Protein AF-A0A926TSM0-F1 (afdb_monomer_lite)

Structure (mmCIF, N/CA/C/O backbone):
data_AF-A0A926TSM0-F1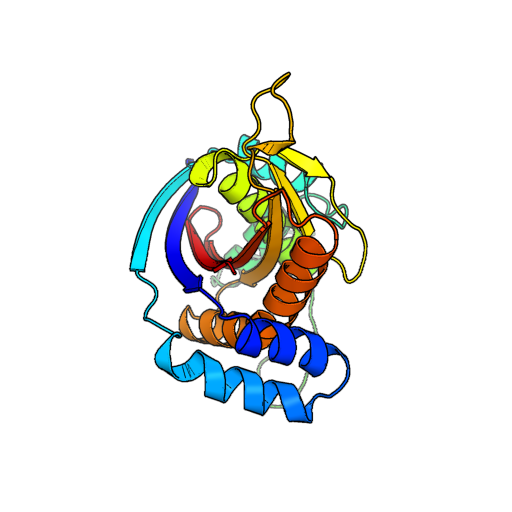
#
_entry.id   AF-A0A926TSM0-F1
#
loop_
_atom_site.group_PDB
_atom_site.id
_atom_site.type_symbol
_atom_site.label_atom_id
_atom_site.label_alt_id
_atom_site.label_comp_id
_atom_site.label_asym_id
_atom_site.label_entity_id
_atom_site.label_seq_id
_atom_site.pdbx_PDB_ins_code
_atom_site.Cartn_x
_atom_site.Cartn_y
_atom_site.Cartn_z
_atom_site.occupancy
_atom_site.B_iso_or_equiv
_atom_site.auth_seq_id
_atom_site.auth_comp_id
_atom_site.auth_asym_id
_atom_site.auth_atom_id
_atom_site.pdbx_PDB_model_num
ATOM 1 N N . MET A 1 1 ? 1.793 3.281 -24.190 1.00 70.19 1 MET A N 1
ATOM 2 C CA . MET A 1 1 ? 0.882 2.127 -23.996 1.00 70.19 1 MET A CA 1
ATOM 3 C C . MET A 1 1 ? 0.257 2.260 -22.616 1.00 70.19 1 MET A C 1
ATOM 5 O O . MET A 1 1 ? 0.918 2.846 -21.761 1.00 70.19 1 MET A O 1
ATOM 9 N N . PRO A 1 2 ? -0.997 1.828 -22.402 1.00 89.44 2 PRO A N 1
ATOM 10 C CA . PRO A 1 2 ? -1.592 1.857 -21.074 1.00 89.44 2 PRO A CA 1
ATOM 11 C C . PRO A 1 2 ? -0.897 0.838 -20.164 1.00 89.44 2 PRO A C 1
ATOM 13 O O . PRO A 1 2 ? -0.488 -0.230 -20.611 1.00 89.44 2 PRO A O 1
ATOM 16 N N . ILE A 1 3 ? -0.743 1.216 -18.905 1.00 94.81 3 ILE A N 1
ATOM 17 C CA . ILE A 1 3 ? -0.219 0.406 -17.819 1.00 94.81 3 ILE A CA 1
ATOM 18 C C . ILE A 1 3 ? -1.407 -0.206 -17.077 1.00 94.81 3 ILE A C 1
ATOM 20 O O . ILE A 1 3 ? -2.276 0.517 -16.580 1.00 94.81 3 ILE A O 1
ATOM 24 N N . GLU A 1 4 ? -1.406 -1.529 -16.967 1.00 97.38 4 GLU A N 1
ATOM 25 C CA . GLU A 1 4 ? -2.400 -2.311 -16.243 1.00 97.38 4 GLU A CA 1
ATOM 26 C C . GLU A 1 4 ? -1.950 -2.547 -14.795 1.00 97.38 4 GLU A C 1
ATOM 28 O O . GLU A 1 4 ? -0.865 -3.073 -14.543 1.00 97.38 4 GLU A O 1
ATOM 33 N N . ILE A 1 5 ? -2.809 -2.206 -13.834 1.00 97.56 5 ILE A N 1
ATOM 34 C CA . ILE A 1 5 ? -2.619 -2.496 -12.410 1.00 97.56 5 ILE A CA 1
ATOM 35 C C . ILE A 1 5 ? -3.760 -3.410 -11.970 1.00 97.56 5 ILE A C 1
ATOM 37 O O . ILE A 1 5 ? -4.891 -2.955 -11.804 1.00 97.56 5 ILE A O 1
ATOM 41 N N . THR A 1 6 ? -3.478 -4.696 -11.782 1.00 97.81 6 THR A N 1
ATOM 42 C CA . THR A 1 6 ? -4.455 -5.662 -11.254 1.00 97.81 6 THR A CA 1
ATOM 43 C C . THR A 1 6 ? -4.521 -5.546 -9.738 1.00 97.81 6 THR A C 1
ATOM 45 O O . THR A 1 6 ? -3.478 -5.505 -9.088 1.00 97.81 6 THR A O 1
ATOM 48 N N . LEU A 1 7 ? -5.724 -5.496 -9.174 1.00 97.69 7 LEU A N 1
ATOM 49 C CA . LEU A 1 7 ? -5.943 -5.272 -7.751 1.00 97.69 7 LEU A CA 1
ATOM 50 C C . LEU A 1 7 ? -6.506 -6.525 -7.083 1.00 97.69 7 LEU A C 1
ATOM 52 O O . LEU A 1 7 ? -7.508 -7.081 -7.535 1.00 97.69 7 LEU A O 1
ATOM 56 N N . GLU A 1 8 ? -5.927 -6.903 -5.951 1.00 97.19 8 GLU A N 1
ATOM 57 C CA . GLU A 1 8 ? -6.556 -7.817 -5.000 1.00 97.19 8 GLU A CA 1
ATOM 58 C C . GLU A 1 8 ? -6.622 -7.154 -3.630 1.00 97.19 8 GLU A C 1
ATOM 60 O O . GLU A 1 8 ? -5.681 -6.484 -3.213 1.00 97.19 8 GLU A O 1
ATOM 65 N N . ARG A 1 9 ? -7.716 -7.347 -2.905 1.00 95.00 9 ARG A N 1
ATOM 66 C CA . ARG A 1 9 ? -7.993 -6.651 -1.653 1.00 95.00 9 ARG A CA 1
ATOM 67 C C . ARG A 1 9 ? -8.357 -7.632 -0.555 1.00 95.00 9 ARG A C 1
ATOM 69 O O . ARG A 1 9 ? -9.000 -8.648 -0.788 1.00 95.00 9 ARG A O 1
ATOM 76 N N . ARG A 1 10 ? -7.985 -7.270 0.666 1.00 93.19 10 ARG A N 1
ATOM 77 C CA . ARG A 1 10 ? -8.427 -7.899 1.902 1.00 93.19 10 ARG A CA 1
ATOM 78 C C . ARG A 1 10 ? -8.777 -6.828 2.925 1.00 93.19 10 ARG A C 1
ATOM 80 O O . ARG A 1 10 ? -8.048 -5.851 3.069 1.00 93.19 10 ARG A O 1
ATOM 87 N N . GLN A 1 11 ? -9.857 -7.038 3.665 1.00 93.50 11 GLN A N 1
ATOM 88 C CA . GLN A 1 11 ? -10.222 -6.203 4.806 1.00 93.50 11 GLN A CA 1
ATOM 89 C C . GLN A 1 11 ? -9.902 -6.926 6.115 1.00 93.50 11 GLN A C 1
ATOM 91 O O . GLN A 1 11 ? -10.138 -8.125 6.249 1.00 93.50 11 GLN A O 1
ATOM 96 N N . LEU A 1 12 ? -9.361 -6.187 7.076 1.00 94.38 12 LEU A N 1
ATOM 97 C CA . LEU A 1 12 ? -9.005 -6.645 8.408 1.00 94.38 12 LEU A CA 1
ATOM 98 C C . LEU A 1 12 ? -9.621 -5.691 9.434 1.00 94.38 12 LEU A C 1
ATOM 100 O O . LEU A 1 12 ? -9.044 -4.660 9.776 1.00 94.38 12 LEU A O 1
ATOM 104 N N . GLN A 1 13 ? -10.798 -6.055 9.938 1.00 94.56 13 GLN A N 1
ATOM 105 C CA . GLN A 1 13 ? -11.446 -5.320 11.018 1.00 94.56 13 GLN A CA 1
ATOM 106 C C . GLN A 1 13 ? -10.947 -5.824 12.375 1.00 94.56 13 GLN A C 1
ATOM 108 O O . GLN A 1 13 ? -11.169 -6.981 12.759 1.00 94.56 13 GLN A O 1
ATOM 113 N N . LEU A 1 14 ? -10.271 -4.951 13.108 1.00 94.44 14 LEU A N 1
ATOM 114 C CA . LEU A 1 14 ? -9.742 -5.232 14.432 1.00 94.44 14 LEU A CA 1
ATOM 115 C C . LEU A 1 14 ? -10.755 -4.849 15.506 1.00 94.44 14 LEU A C 1
ATOM 117 O O . LEU A 1 14 ? -11.449 -3.850 15.425 1.00 94.44 14 LEU A O 1
ATOM 121 N N . THR A 1 15 ? -10.803 -5.652 16.554 1.00 95.06 15 THR A N 1
ATOM 122 C CA . THR A 1 15 ? -11.441 -5.319 17.822 1.00 95.06 15 THR A CA 1
ATOM 123 C C . THR A 1 15 ? -10.523 -4.418 18.643 1.00 95.06 15 THR A C 1
ATOM 125 O O . THR A 1 15 ? -9.310 -4.369 18.428 1.00 95.06 15 THR A O 1
ATOM 128 N N . ARG A 1 16 ? -11.073 -3.784 19.685 1.00 91.38 16 ARG A N 1
ATOM 129 C CA . ARG A 1 16 ? -10.281 -3.004 20.654 1.00 91.38 16 ARG A CA 1
ATOM 130 C C . ARG A 1 16 ? -9.116 -3.802 21.249 1.00 91.38 16 ARG A C 1
ATOM 132 O O . ARG A 1 16 ? -8.029 -3.257 21.416 1.00 91.38 16 ARG A O 1
ATOM 139 N N . THR A 1 17 ? -9.326 -5.085 21.542 1.00 93.31 17 THR A N 1
ATOM 140 C CA . THR A 1 17 ? -8.285 -5.961 22.098 1.00 93.31 17 THR A CA 1
ATOM 141 C C . THR A 1 17 ? -7.169 -6.219 21.089 1.00 93.31 17 THR A C 1
ATOM 143 O O . THR A 1 17 ? -5.996 -6.099 21.434 1.00 93.31 17 THR A O 1
ATOM 146 N N . GLU A 1 18 ? -7.503 -6.523 19.833 1.00 94.50 18 GLU A N 1
ATOM 147 C CA . GLU A 1 18 ? -6.500 -6.736 18.780 1.00 94.50 18 GLU A CA 1
ATOM 148 C C . GLU A 1 18 ? -5.737 -5.444 18.455 1.00 94.50 18 GLU A C 1
ATOM 150 O O . GLU A 1 18 ? -4.520 -5.476 18.289 1.00 94.50 18 GLU A O 1
ATOM 155 N N . ALA A 1 19 ? -6.420 -4.298 18.442 1.00 93.31 19 ALA A N 1
ATOM 156 C CA . ALA A 1 19 ? -5.796 -2.989 18.263 1.00 93.31 19 ALA A CA 1
ATOM 157 C C . ALA A 1 19 ? -4.826 -2.647 19.409 1.00 93.31 19 ALA A C 1
ATOM 159 O O . ALA A 1 19 ? -3.726 -2.139 19.180 1.00 93.31 19 ALA A O 1
ATOM 160 N N . ALA A 1 20 ? -5.194 -2.963 20.655 1.00 91.25 20 ALA A N 1
ATOM 161 C CA . ALA A 1 20 ? -4.309 -2.812 21.806 1.00 91.25 20 ALA A CA 1
ATOM 162 C C . ALA A 1 20 ? -3.077 -3.730 21.711 1.00 91.25 20 ALA A C 1
ATOM 164 O O . ALA A 1 20 ? -1.963 -3.288 22.000 1.00 91.25 20 ALA A O 1
ATOM 165 N N . LEU A 1 21 ? -3.257 -4.975 21.253 1.00 92.38 21 LEU A N 1
ATOM 166 C CA . LEU A 1 21 ? -2.156 -5.909 21.003 1.00 92.38 21 LEU A CA 1
ATOM 167 C C . LEU A 1 21 ? -1.214 -5.404 19.905 1.00 92.38 21 LEU A C 1
ATOM 169 O O . LEU A 1 21 ? -0.002 -5.450 20.103 1.00 92.38 21 LEU A O 1
ATOM 173 N N . ALA A 1 22 ? -1.742 -4.870 18.798 1.00 91.38 22 ALA A N 1
ATOM 174 C CA . ALA A 1 22 ? -0.934 -4.279 17.729 1.00 91.38 22 ALA A CA 1
ATOM 175 C C . ALA A 1 22 ? -0.056 -3.134 18.255 1.00 91.38 22 ALA A C 1
ATOM 177 O O . ALA A 1 22 ? 1.156 -3.127 18.040 1.00 91.38 22 ALA A O 1
ATOM 178 N N . LYS A 1 23 ? -0.641 -2.210 19.031 1.00 90.81 23 LYS A N 1
ATOM 179 C CA . LYS A 1 23 ? 0.112 -1.123 19.677 1.00 90.81 23 LYS A CA 1
ATOM 180 C C . LYS A 1 23 ? 1.210 -1.664 20.591 1.00 90.81 23 LYS A C 1
ATOM 182 O O . LYS A 1 23 ? 2.351 -1.224 20.497 1.00 90.81 23 LYS A O 1
ATOM 187 N N . ALA A 1 24 ? 0.906 -2.654 21.429 1.00 87.81 24 ALA A N 1
ATOM 188 C CA . ALA A 1 24 ? 1.888 -3.250 22.336 1.00 87.81 24 ALA A CA 1
ATOM 189 C C . ALA A 1 24 ? 3.010 -4.007 21.594 1.00 87.81 24 ALA A C 1
ATOM 191 O O . ALA A 1 24 ? 4.155 -4.029 22.055 1.00 87.81 24 ALA A O 1
ATOM 192 N N . ALA A 1 25 ? 2.705 -4.585 20.428 1.00 86.88 25 ALA A N 1
ATOM 193 C CA . ALA A 1 25 ? 3.661 -5.292 19.579 1.00 86.88 25 ALA A CA 1
ATOM 194 C C . ALA A 1 25 ? 4.766 -4.381 19.024 1.00 86.88 25 ALA A C 1
ATOM 196 O O . ALA A 1 25 ? 5.884 -4.854 18.829 1.00 86.88 25 ALA A O 1
ATOM 197 N N . THR A 1 26 ? 4.516 -3.074 18.879 1.00 80.75 26 THR A N 1
ATOM 198 C CA . THR A 1 26 ? 5.560 -2.109 18.475 1.00 80.75 26 THR A CA 1
ATOM 199 C C . THR A 1 26 ? 6.710 -2.015 19.481 1.00 80.75 26 THR A C 1
ATOM 201 O O . THR A 1 26 ? 7.850 -1.788 19.095 1.00 80.75 26 THR A O 1
ATOM 204 N N . SER A 1 27 ? 6.430 -2.241 20.769 1.00 80.75 27 SER A N 1
ATOM 205 C CA . SER A 1 27 ? 7.418 -2.158 21.854 1.00 80.75 27 SER A CA 1
ATOM 206 C C . SER A 1 27 ? 8.008 -3.517 22.245 1.00 80.75 27 SER A C 1
ATOM 208 O O . SER A 1 27 ? 9.028 -3.578 22.929 1.00 80.75 27 SER A O 1
ATOM 210 N N . ARG A 1 28 ? 7.350 -4.629 21.882 1.00 83.25 28 ARG A N 1
ATOM 211 C CA . ARG A 1 28 ? 7.737 -5.989 22.293 1.00 83.25 28 ARG A CA 1
ATOM 212 C C . ARG A 1 28 ? 7.476 -6.997 21.178 1.00 83.25 28 ARG A C 1
ATOM 214 O O . ARG A 1 28 ? 6.346 -7.438 20.989 1.00 83.25 28 ARG A O 1
ATOM 221 N N . GLN A 1 29 ? 8.546 -7.484 20.550 1.00 76.88 29 GLN A N 1
ATOM 222 C CA . GLN A 1 29 ? 8.471 -8.461 19.456 1.00 76.88 29 GLN A CA 1
ATOM 223 C C . GLN A 1 29 ? 7.738 -9.765 19.833 1.00 76.88 29 GLN A C 1
ATOM 225 O O . GLN A 1 29 ? 7.079 -10.383 19.000 1.00 76.88 29 GLN A O 1
ATOM 230 N N . ALA A 1 30 ? 7.793 -10.181 21.104 1.00 79.75 30 ALA A N 1
ATOM 231 C CA . ALA A 1 30 ? 7.049 -11.347 21.589 1.00 79.75 30 ALA A CA 1
ATOM 232 C C . ALA A 1 30 ? 5.521 -11.200 21.421 1.00 79.75 30 ALA A C 1
ATOM 234 O O . ALA A 1 30 ? 4.824 -12.202 21.252 1.00 79.75 30 ALA A O 1
ATOM 235 N N . LEU A 1 31 ? 5.008 -9.965 21.437 1.00 86.81 31 LEU A N 1
ATOM 236 C CA . LEU A 1 31 ? 3.588 -9.668 21.261 1.00 86.81 31 LEU A CA 1
ATOM 237 C C . LEU A 1 31 ? 3.168 -9.629 19.786 1.00 86.81 31 LEU A C 1
ATOM 239 O O . LEU A 1 31 ? 1.986 -9.820 19.520 1.00 86.81 31 LEU A O 1
ATOM 243 N N . CYS A 1 32 ? 4.102 -9.510 18.830 1.00 84.50 32 CYS A N 1
ATOM 244 C CA . CYS A 1 32 ? 3.798 -9.678 17.400 1.00 84.50 32 CYS A CA 1
ATOM 245 C C . CYS A 1 32 ? 3.164 -11.051 17.150 1.00 84.50 32 CYS A C 1
ATOM 247 O O . CYS A 1 32 ? 2.071 -11.143 16.608 1.00 84.50 32 CYS A O 1
ATOM 249 N N . ARG A 1 33 ? 3.764 -12.119 17.695 1.00 86.31 33 ARG A N 1
ATOM 250 C CA . ARG A 1 33 ? 3.224 -13.485 17.568 1.00 86.31 33 ARG A CA 1
ATOM 251 C C . ARG A 1 33 ? 1.845 -13.646 18.208 1.00 86.31 33 ARG A C 1
ATOM 253 O O . ARG A 1 33 ? 1.061 -14.483 17.771 1.00 86.31 33 ARG A O 1
ATOM 260 N N . GLN A 1 34 ? 1.567 -12.913 19.287 1.00 88.88 34 GLN A N 1
ATOM 261 C CA . GLN A 1 34 ? 0.252 -12.948 19.932 1.00 88.88 34 GLN A CA 1
ATOM 262 C C . GLN A 1 34 ? -0.793 -12.221 19.088 1.00 88.88 34 GLN A C 1
ATOM 264 O O . GLN A 1 34 ? -1.896 -12.736 18.931 1.00 88.88 34 GLN A O 1
ATOM 269 N N . PHE A 1 35 ? -0.430 -11.076 18.508 1.00 91.56 35 PHE A N 1
ATOM 270 C CA . PHE A 1 35 ? -1.263 -10.369 17.545 1.00 91.56 35 PHE A CA 1
ATOM 271 C C . PHE A 1 35 ? -1.558 -11.246 16.323 1.00 91.56 35 PHE A C 1
ATOM 273 O O . PHE A 1 35 ? -2.727 -11.448 16.010 1.00 91.56 35 PHE A O 1
ATOM 280 N N . ASP A 1 36 ? -0.539 -11.864 15.718 1.00 89.69 36 ASP A N 1
ATOM 281 C CA . ASP A 1 36 ? -0.699 -12.750 14.557 1.00 89.69 36 ASP A CA 1
ATOM 282 C C . ASP A 1 36 ? -1.673 -13.894 14.844 1.00 89.69 36 ASP A C 1
ATOM 284 O O . ASP A 1 36 ? -2.553 -14.190 14.039 1.00 89.69 36 ASP A O 1
ATOM 288 N N . ARG A 1 37 ? -1.562 -14.510 16.029 1.00 90.38 37 ARG A N 1
ATOM 289 C CA . ARG A 1 37 ? -2.500 -15.548 16.480 1.00 90.38 37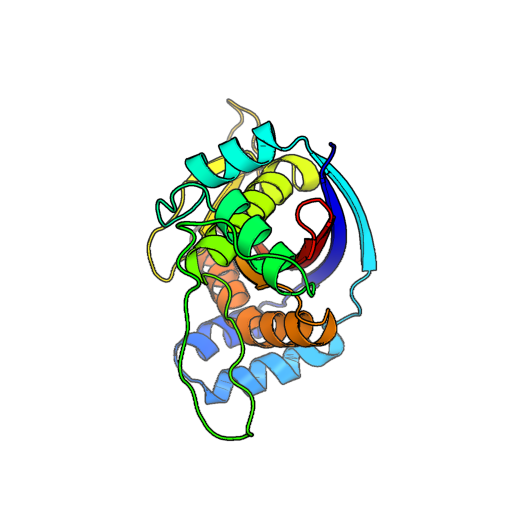 ARG A CA 1
ATOM 290 C C . ARG A 1 37 ? -3.917 -15.011 16.659 1.00 90.38 37 ARG A C 1
ATOM 292 O O . ARG A 1 37 ? -4.859 -15.710 16.303 1.00 90.38 37 ARG A O 1
ATOM 299 N N . ALA A 1 38 ? -4.070 -13.805 17.203 1.00 90.38 38 ALA A N 1
ATOM 300 C CA . ALA A 1 38 ? -5.377 -13.193 17.421 1.00 90.38 38 ALA A CA 1
ATOM 301 C C . ALA A 1 38 ? -6.087 -12.886 16.094 1.00 90.38 38 ALA A C 1
ATOM 303 O O . ALA A 1 38 ? -7.278 -13.153 15.962 1.00 90.38 38 ALA A O 1
ATOM 304 N N . ILE A 1 39 ? -5.345 -12.405 15.092 1.00 91.44 39 ILE A N 1
ATOM 305 C CA . ILE A 1 39 ? -5.911 -12.057 13.785 1.00 91.44 39 ILE A CA 1
ATOM 306 C C . ILE A 1 39 ? -5.929 -13.218 12.786 1.00 91.44 39 ILE A C 1
ATOM 308 O O . ILE A 1 39 ? -6.473 -13.050 11.700 1.00 91.44 39 ILE A O 1
ATOM 312 N N . ALA A 1 40 ? -5.366 -14.387 13.113 1.00 87.69 40 ALA A N 1
ATOM 313 C CA . ALA A 1 40 ? -5.215 -15.512 12.183 1.00 87.69 40 ALA A CA 1
ATOM 314 C C . ALA A 1 40 ? -6.540 -15.919 11.515 1.00 87.69 40 ALA A C 1
ATOM 316 O O . ALA A 1 40 ? -6.588 -16.116 10.304 1.00 87.69 40 ALA A O 1
ATOM 317 N N . ALA A 1 41 ? -7.636 -15.959 12.279 1.00 83.06 41 ALA A N 1
ATOM 318 C CA . ALA A 1 41 ? -8.969 -16.278 11.757 1.00 83.06 41 ALA A CA 1
ATOM 319 C C . ALA A 1 41 ? -9.540 -15.193 10.821 1.00 83.06 41 ALA A C 1
ATOM 321 O O . ALA A 1 41 ? -10.458 -15.459 10.051 1.00 83.06 41 ALA A O 1
ATOM 322 N N . LYS A 1 42 ? -8.999 -13.971 10.886 1.00 83.19 42 LYS A N 1
ATOM 323 C CA . LYS A 1 42 ? -9.386 -12.811 10.071 1.00 83.19 42 LYS A CA 1
ATOM 324 C C . LYS A 1 42 ? -8.448 -12.572 8.894 1.00 83.19 42 LYS A C 1
ATOM 326 O O . LYS A 1 42 ? -8.708 -11.694 8.075 1.00 83.19 42 LYS A O 1
ATOM 331 N N . GLN A 1 43 ? -7.364 -13.340 8.780 1.00 74.31 43 GLN A N 1
ATOM 332 C CA . GLN A 1 43 ? -6.490 -13.325 7.612 1.00 74.31 43 GLN A CA 1
ATOM 333 C C . GLN A 1 43 ? -7.167 -14.060 6.446 1.00 74.31 43 GLN A C 1
ATOM 335 O O . GLN A 1 43 ? -6.661 -15.061 5.948 1.00 74.31 43 GLN A O 1
ATOM 340 N N . ALA A 1 44 ? -8.324 -13.551 6.013 1.00 70.06 44 ALA A N 1
ATOM 341 C CA . ALA A 1 44 ? -9.050 -14.042 4.853 1.00 70.06 44 ALA A CA 1
ATOM 342 C C . ALA A 1 44 ? -8.160 -14.053 3.597 1.00 70.06 44 ALA A C 1
ATOM 344 O O . ALA A 1 44 ? -7.086 -13.433 3.550 1.00 70.06 44 ALA A O 1
ATOM 345 N N . LEU A 1 45 ? -8.615 -14.768 2.569 1.00 83.12 45 LEU A N 1
ATOM 346 C CA . LEU A 1 45 ? -7.971 -14.742 1.261 1.00 83.12 45 LEU A CA 1
ATOM 347 C C . LEU A 1 45 ? -8.117 -13.351 0.634 1.00 83.12 45 LEU A C 1
ATOM 349 O O . LEU A 1 45 ? -9.070 -12.624 0.899 1.00 83.12 45 LEU A O 1
ATOM 353 N N . PHE A 1 46 ? -7.135 -12.980 -0.183 1.00 89.81 46 PHE A N 1
ATOM 354 C CA . PHE A 1 46 ? -7.244 -11.804 -1.033 1.00 89.81 46 PHE A CA 1
ATOM 355 C C . PHE A 1 46 ? -8.314 -12.052 -2.098 1.00 89.81 46 PHE A C 1
ATOM 357 O O . PHE A 1 46 ? -8.300 -13.091 -2.760 1.00 89.81 46 PHE A O 1
ATOM 364 N N . GLU A 1 47 ? -9.217 -11.093 -2.261 1.00 93.12 47 GLU A N 1
ATOM 365 C CA . GLU A 1 47 ? -10.293 -11.138 -3.244 1.00 93.12 47 GLU A CA 1
ATOM 366 C C . GLU A 1 47 ? -9.987 -10.194 -4.415 1.00 93.12 47 GLU A C 1
ATOM 368 O O . GLU A 1 47 ? -9.427 -9.114 -4.199 1.00 93.12 47 GLU A O 1
ATOM 373 N N . PRO A 1 48 ? -10.350 -10.545 -5.660 1.00 94.44 48 PRO A N 1
ATOM 374 C CA . PRO A 1 48 ? -10.191 -9.643 -6.795 1.00 94.44 48 PRO A CA 1
ATOM 375 C C . PRO A 1 48 ? -10.933 -8.315 -6.579 1.00 94.44 48 PRO A C 1
ATOM 377 O O . PRO A 1 48 ? -12.132 -8.297 -6.312 1.00 94.44 48 PRO A O 1
ATOM 380 N N . ALA A 1 49 ? -10.230 -7.194 -6.748 1.00 93.00 49 ALA A N 1
ATOM 381 C CA . ALA A 1 49 ? -10.765 -5.836 -6.596 1.00 93.00 49 ALA A CA 1
ATOM 382 C C . ALA A 1 49 ? -10.805 -5.053 -7.924 1.00 93.00 49 ALA A C 1
ATOM 384 O O . ALA A 1 49 ? -10.991 -3.835 -7.936 1.00 93.00 49 ALA A O 1
ATOM 385 N N . GLY A 1 50 ? -10.639 -5.755 -9.048 1.00 94.19 50 GLY A N 1
ATOM 386 C CA . GLY A 1 50 ? -10.654 -5.193 -10.397 1.00 94.19 50 GLY A CA 1
ATOM 387 C C . GLY A 1 50 ? -9.269 -4.778 -10.892 1.00 94.19 50 GLY A C 1
ATOM 388 O O . GLY A 1 50 ? -8.247 -5.317 -10.471 1.00 94.19 50 GLY A O 1
ATOM 389 N N . SER A 1 51 ? -9.235 -3.825 -11.820 1.00 96.19 51 SER A N 1
ATOM 390 C CA . SER A 1 51 ? -7.999 -3.329 -12.427 1.00 96.19 51 SER A CA 1
ATOM 391 C C . SER A 1 51 ? -8.070 -1.830 -12.692 1.00 96.19 51 SER A C 1
ATOM 393 O O . SER A 1 51 ? -9.131 -1.309 -13.040 1.00 96.19 51 SER A O 1
ATOM 395 N N . LEU A 1 52 ? -6.932 -1.147 -12.605 1.00 96.44 52 LEU A N 1
ATOM 396 C CA . LEU A 1 52 ? -6.775 0.238 -13.041 1.00 96.44 52 LEU A CA 1
ATOM 397 C C . LEU A 1 52 ? -5.942 0.282 -14.319 1.00 96.44 52 LEU A C 1
ATOM 399 O O . LEU A 1 52 ? -4.956 -0.435 -14.452 1.00 96.44 52 LEU A O 1
ATOM 403 N N . GLN A 1 53 ? -6.334 1.164 -15.232 1.00 96.62 53 GLN A N 1
ATOM 404 C CA . GLN A 1 53 ? -5.563 1.496 -16.424 1.00 96.62 53 GLN A CA 1
ATOM 405 C C . GLN A 1 53 ? -5.054 2.930 -16.281 1.00 96.62 53 GLN A C 1
ATOM 407 O O . GLN A 1 53 ? -5.835 3.855 -16.015 1.00 96.62 53 GLN A O 1
ATOM 412 N N . VAL A 1 54 ? -3.745 3.118 -16.419 1.00 95.62 54 VAL A N 1
ATOM 413 C CA . VAL A 1 54 ? -3.097 4.434 -16.340 1.00 95.62 54 VAL A CA 1
ATOM 414 C C . VAL A 1 54 ? -2.143 4.622 -17.505 1.00 95.62 54 VAL A C 1
ATOM 416 O O . VAL A 1 54 ? -1.541 3.668 -17.979 1.00 95.62 54 VAL A O 1
ATOM 419 N N . ASP A 1 55 ? -1.997 5.845 -17.997 1.00 94.69 55 ASP A N 1
ATOM 420 C CA . ASP A 1 55 ? -0.924 6.135 -18.942 1.00 94.69 55 ASP A CA 1
ATOM 421 C C . ASP A 1 55 ? 0.425 6.283 -18.214 1.00 94.69 55 ASP A C 1
ATOM 423 O O . ASP A 1 55 ? 0.507 6.526 -17.006 1.00 94.69 55 ASP A O 1
ATOM 427 N N . GLU A 1 56 ? 1.509 6.122 -18.970 1.00 92.50 56 GLU A N 1
ATOM 428 C CA . GLU A 1 56 ? 2.874 6.239 -18.452 1.00 92.50 56 GLU A CA 1
ATOM 429 C C . GLU A 1 56 ? 3.171 7.642 -17.902 1.00 92.50 56 GLU A C 1
ATOM 431 O O . GLU A 1 56 ? 3.896 7.779 -16.917 1.00 92.50 56 GLU A O 1
ATOM 436 N N . ALA A 1 57 ? 2.585 8.687 -18.496 1.00 93.75 57 ALA A N 1
ATOM 437 C CA . ALA A 1 57 ? 2.770 10.064 -18.048 1.00 93.75 57 ALA A CA 1
ATOM 438 C C . ALA A 1 57 ? 2.215 10.274 -16.629 1.00 93.75 57 ALA A C 1
ATOM 440 O O . ALA A 1 57 ? 2.880 10.885 -15.793 1.00 93.75 57 ALA A O 1
ATOM 441 N N . THR A 1 58 ? 1.048 9.702 -16.337 1.00 94.94 58 THR A N 1
ATOM 442 C CA . THR A 1 58 ? 0.416 9.690 -15.017 1.00 94.94 58 THR A CA 1
ATOM 443 C C . THR A 1 58 ? 1.312 8.978 -14.018 1.00 94.94 58 THR A C 1
ATOM 445 O O . THR A 1 58 ? 1.568 9.524 -12.950 1.00 94.94 58 THR A O 1
ATOM 448 N N . LEU A 1 59 ? 1.836 7.794 -14.358 1.00 94.88 59 LEU A N 1
ATOM 449 C CA . LEU A 1 59 ? 2.742 7.077 -13.461 1.00 94.88 59 LEU A CA 1
ATOM 450 C C . LEU A 1 59 ? 4.017 7.884 -13.188 1.00 94.88 59 LEU A C 1
ATOM 452 O O . LEU A 1 59 ? 4.390 8.047 -12.030 1.00 94.88 59 LEU A O 1
ATOM 456 N N . ARG A 1 60 ? 4.662 8.443 -14.221 1.00 93.12 60 ARG A N 1
ATOM 457 C CA . ARG A 1 60 ? 5.862 9.283 -14.050 1.00 93.12 60 ARG A CA 1
ATOM 458 C C . ARG A 1 60 ? 5.584 10.498 -13.171 1.00 93.12 60 ARG A C 1
ATOM 460 O O . ARG A 1 60 ? 6.389 10.804 -12.293 1.00 93.12 60 ARG A O 1
ATOM 467 N N . TRP A 1 61 ? 4.451 11.165 -13.382 1.00 93.50 61 TRP A N 1
ATOM 468 C CA . TRP A 1 61 ? 4.035 12.290 -12.552 1.00 93.50 61 TRP A CA 1
ATOM 469 C C . TRP A 1 61 ? 3.799 11.862 -11.100 1.00 93.50 61 TRP A C 1
ATOM 471 O O . TRP A 1 61 ? 4.310 12.511 -10.188 1.00 93.50 61 TRP A O 1
ATOM 481 N N . SER A 1 62 ? 3.105 10.743 -10.879 1.00 94.62 62 SER A N 1
ATOM 482 C CA . SER A 1 62 ? 2.861 10.203 -9.541 1.00 94.62 62 SER A CA 1
ATOM 483 C C . SER A 1 62 ? 4.155 9.821 -8.828 1.00 94.62 62 SER A C 1
ATOM 485 O O . SER A 1 62 ? 4.308 10.156 -7.660 1.00 94.62 62 SER A O 1
ATOM 487 N N . ILE A 1 63 ? 5.114 9.199 -9.517 1.00 93.94 63 ILE A N 1
ATOM 488 C CA . ILE A 1 63 ? 6.440 8.899 -8.957 1.00 93.94 63 ILE A CA 1
ATOM 489 C C . ILE A 1 63 ? 7.145 10.195 -8.561 1.00 93.94 63 ILE A C 1
ATOM 491 O O . ILE A 1 63 ? 7.591 10.339 -7.429 1.00 93.94 63 ILE A O 1
ATOM 495 N N . HIS A 1 64 ? 7.213 11.169 -9.470 1.00 91.62 64 HIS A N 1
ATOM 496 C CA . HIS A 1 64 ? 7.894 12.433 -9.200 1.00 91.62 64 HIS A CA 1
ATOM 497 C C . HIS A 1 64 ? 7.276 13.190 -8.017 1.00 91.62 64 HIS A C 1
ATOM 499 O O . HIS A 1 64 ? 7.989 13.801 -7.225 1.00 91.62 64 HIS A O 1
ATOM 505 N N . ARG A 1 65 ? 5.946 13.155 -7.891 1.00 91.44 65 ARG A N 1
ATOM 506 C CA . ARG A 1 65 ? 5.216 13.876 -6.848 1.00 91.44 65 ARG A CA 1
ATOM 507 C C . ARG A 1 65 ? 5.202 13.142 -5.507 1.00 91.44 65 ARG A C 1
ATOM 509 O O . ARG A 1 65 ? 5.189 13.807 -4.469 1.00 91.44 65 ARG A O 1
ATOM 516 N N . TYR A 1 66 ? 5.157 11.810 -5.524 1.00 92.06 66 TYR A N 1
ATOM 517 C CA . TYR A 1 66 ? 4.837 10.994 -4.353 1.00 92.06 66 TYR A CA 1
ATOM 518 C C . TYR A 1 66 ? 5.876 9.921 -3.995 1.00 92.06 66 TYR A C 1
ATOM 520 O O . TYR A 1 66 ? 5.589 9.131 -3.110 1.00 92.06 66 TYR A O 1
ATOM 528 N N . SER A 1 67 ? 7.065 9.910 -4.604 1.00 89.44 67 SER A N 1
ATOM 529 C CA . SER A 1 67 ? 8.202 9.071 -4.176 1.00 89.44 67 SER A CA 1
ATOM 530 C C . SER A 1 67 ? 9.052 9.756 -3.103 1.00 89.44 67 SER A C 1
ATOM 532 O O . SER A 1 67 ? 9.339 10.948 -3.227 1.00 89.44 67 SER A O 1
ATOM 534 N N . GLU A 1 68 ? 9.441 9.063 -2.026 1.00 82.50 68 GLU A N 1
ATOM 535 C CA . GLU A 1 68 ? 10.128 9.662 -0.854 1.00 82.50 68 GLU A CA 1
ATOM 536 C C . GLU A 1 68 ? 11.499 10.155 -1.272 1.00 82.50 68 GLU A C 1
ATOM 538 O O . GLU A 1 68 ? 11.916 11.275 -0.982 1.00 82.50 68 GLU A O 1
ATOM 543 N N . GLN A 1 69 ? 12.161 9.312 -2.051 1.00 79.19 69 GLN A N 1
ATOM 544 C CA . GLN A 1 69 ? 13.436 9.605 -2.656 1.00 79.19 69 GLN A CA 1
ATOM 545 C C . GLN A 1 69 ? 13.208 10.146 -4.062 1.00 79.19 69 GLN A C 1
ATOM 547 O O . GLN A 1 69 ? 12.426 9.598 -4.846 1.00 79.19 69 GLN A O 1
ATOM 552 N N . LEU A 1 70 ? 13.941 11.201 -4.413 1.00 81.38 70 LEU A N 1
ATOM 553 C CA . LEU A 1 70 ? 14.049 11.612 -5.804 1.00 81.38 70 LEU A CA 1
ATOM 554 C C . LEU A 1 70 ? 14.879 10.557 -6.541 1.00 81.38 70 LEU A C 1
ATOM 556 O O . LEU A 1 70 ? 16.096 10.492 -6.379 1.00 81.38 70 LEU A O 1
ATOM 560 N N . VAL A 1 71 ? 14.216 9.730 -7.346 1.00 83.38 71 VAL A N 1
ATOM 561 C CA . VAL A 1 71 ? 14.872 8.713 -8.173 1.00 83.38 71 VAL A CA 1
ATOM 562 C C . VAL A 1 71 ? 14.799 9.141 -9.638 1.00 83.38 71 VAL A C 1
ATOM 564 O O . VAL A 1 71 ? 13.718 9.080 -10.232 1.00 83.38 71 VAL A O 1
ATOM 567 N N . PRO A 1 72 ? 15.923 9.573 -10.243 1.00 79.50 72 PRO A N 1
ATOM 568 C CA . PRO A 1 72 ? 15.959 9.936 -11.654 1.00 79.50 72 PRO A CA 1
ATOM 569 C C . PRO A 1 72 ? 15.524 8.761 -12.535 1.00 79.50 72 PRO A C 1
ATOM 571 O O . PRO A 1 72 ? 16.097 7.675 -12.455 1.00 79.50 72 PRO A O 1
ATOM 574 N N . ASP A 1 73 ? 14.486 8.981 -13.344 1.00 83.94 73 ASP A N 1
ATOM 575 C CA . ASP A 1 73 ? 13.932 8.025 -14.309 1.00 83.94 73 ASP A CA 1
ATOM 576 C C . ASP A 1 73 ? 13.775 6.586 -13.776 1.00 83.94 73 ASP A C 1
ATOM 578 O O . ASP A 1 73 ? 14.194 5.611 -14.402 1.00 83.94 73 ASP A O 1
ATOM 582 N N . ALA A 1 74 ? 13.126 6.439 -12.614 1.00 88.31 74 ALA A N 1
ATOM 583 C CA . ALA A 1 74 ? 12.874 5.141 -11.975 1.00 88.31 74 ALA A CA 1
ATOM 584 C C . ALA A 1 74 ? 12.269 4.093 -12.934 1.00 88.31 74 ALA A C 1
ATOM 586 O O . ALA A 1 74 ? 12.699 2.939 -12.952 1.00 88.31 74 ALA A O 1
ATOM 587 N N . THR A 1 75 ? 11.320 4.493 -13.787 1.00 88.19 75 THR A N 1
ATOM 588 C CA . THR A 1 75 ? 10.712 3.601 -14.788 1.00 88.19 75 THR A CA 1
ATOM 589 C C . THR A 1 75 ? 11.716 3.133 -15.842 1.00 88.19 75 THR A C 1
ATOM 591 O O . THR A 1 75 ? 11.688 1.964 -16.226 1.00 88.19 75 THR A O 1
ATOM 594 N N . ALA A 1 76 ? 12.639 3.997 -16.275 1.00 86.00 76 ALA A N 1
ATOM 595 C CA . ALA A 1 76 ? 13.689 3.639 -17.226 1.00 86.00 76 ALA A CA 1
ATOM 596 C C . ALA A 1 76 ? 14.698 2.666 -16.604 1.00 86.00 76 ALA A C 1
ATOM 598 O O . ALA A 1 76 ? 15.083 1.696 -17.252 1.00 86.00 76 ALA A O 1
ATOM 599 N N . GLN A 1 77 ? 15.057 2.857 -15.329 1.00 85.25 77 GLN A N 1
ATOM 600 C CA . GLN A 1 77 ? 15.929 1.923 -14.608 1.00 85.25 77 GLN A CA 1
ATOM 601 C C . GLN A 1 77 ? 15.314 0.518 -14.527 1.00 85.25 77 GLN A C 1
ATOM 603 O O . GLN A 1 77 ? 15.998 -0.475 -14.780 1.00 85.25 77 GLN A O 1
ATOM 608 N N . ILE A 1 78 ? 14.015 0.421 -14.219 1.00 87.19 78 ILE A N 1
ATOM 609 C CA . ILE A 1 78 ? 13.301 -0.864 -14.199 1.00 87.19 78 ILE A CA 1
ATOM 610 C C . ILE A 1 78 ? 13.215 -1.463 -15.604 1.00 87.19 78 ILE A C 1
ATOM 612 O O . ILE A 1 78 ? 13.459 -2.656 -15.773 1.00 87.19 78 ILE A O 1
ATOM 616 N N . LYS A 1 79 ? 12.916 -0.647 -16.621 1.00 85.44 79 LYS A N 1
ATOM 617 C CA . LYS A 1 79 ? 12.868 -1.090 -18.020 1.00 85.44 79 LYS A CA 1
ATOM 618 C C . LYS A 1 79 ? 14.204 -1.671 -18.480 1.00 85.44 79 LYS A C 1
ATOM 620 O O . LYS A 1 79 ? 14.215 -2.755 -19.056 1.00 85.44 79 LYS A O 1
ATOM 625 N N . GLY A 1 80 ? 15.308 -0.983 -18.186 1.00 79.62 80 GLY A N 1
ATOM 626 C CA . GLY A 1 80 ? 16.661 -1.453 -18.476 1.00 79.62 80 GLY A CA 1
ATOM 627 C C . GLY A 1 80 ? 16.957 -2.776 -17.773 1.00 79.62 80 GLY A C 1
ATOM 628 O O . GLY A 1 80 ? 17.373 -3.733 -18.417 1.00 79.62 80 GLY A O 1
ATOM 629 N N . PHE A 1 81 ? 16.640 -2.884 -16.479 1.00 81.56 81 PHE A N 1
ATOM 630 C CA . PHE A 1 81 ? 16.803 -4.137 -15.737 1.00 81.56 81 PHE A CA 1
ATOM 631 C C . PHE A 1 81 ? 16.012 -5.303 -16.352 1.00 81.56 81 PHE A C 1
ATOM 633 O O . PHE A 1 81 ? 16.569 -6.379 -16.557 1.00 81.56 81 PHE A O 1
ATOM 640 N N . LEU A 1 82 ? 14.733 -5.097 -16.678 1.00 81.19 82 LEU A N 1
ATOM 641 C CA . LEU A 1 82 ? 13.883 -6.128 -17.282 1.00 81.19 82 LEU A CA 1
ATOM 642 C C . LEU A 1 82 ? 14.358 -6.528 -18.687 1.00 81.19 82 LEU A C 1
ATOM 644 O O . LEU A 1 82 ? 14.218 -7.690 -19.069 1.00 81.19 82 LEU A O 1
ATOM 648 N N . ALA A 1 83 ? 14.936 -5.595 -19.450 1.00 77.75 83 ALA A N 1
ATOM 649 C CA . ALA A 1 83 ? 15.541 -5.893 -20.746 1.00 77.75 83 ALA A CA 1
ATOM 650 C C . ALA A 1 83 ? 16.757 -6.822 -20.601 1.00 77.75 83 ALA A C 1
ATOM 652 O O . ALA A 1 83 ? 16.877 -7.778 -21.364 1.00 77.75 83 ALA A O 1
ATOM 653 N N . LEU A 1 84 ? 17.587 -6.613 -19.572 1.00 72.69 84 LEU A N 1
ATOM 654 C CA . LEU A 1 84 ? 18.769 -7.438 -19.289 1.00 72.69 84 LEU A CA 1
ATOM 655 C C . LEU A 1 84 ? 18.444 -8.865 -18.810 1.00 72.69 84 LEU A C 1
ATOM 657 O O . LEU A 1 84 ? 19.321 -9.724 -18.811 1.00 72.69 84 LEU A O 1
ATOM 661 N N . GLN A 1 85 ? 17.201 -9.141 -18.401 1.00 70.62 85 GLN A N 1
ATOM 662 C CA . GLN A 1 85 ? 16.747 -10.505 -18.084 1.00 70.62 85 GLN A CA 1
ATOM 663 C C . GLN A 1 85 ? 16.499 -11.349 -19.342 1.00 70.62 85 GLN A C 1
ATOM 665 O O . GLN A 1 85 ? 16.317 -12.563 -19.256 1.00 70.62 85 GLN A O 1
ATOM 670 N N . ARG A 1 86 ? 16.467 -10.720 -20.523 1.00 63.31 86 ARG A N 1
ATOM 671 C CA . ARG A 1 86 ? 16.387 -11.407 -21.812 1.00 63.31 86 ARG A CA 1
ATOM 672 C C . ARG A 1 86 ? 17.792 -11.491 -22.416 1.00 63.31 86 ARG A C 1
ATOM 674 O O . ARG A 1 86 ? 18.590 -10.581 -22.211 1.00 63.31 86 ARG A O 1
ATOM 681 N N . PRO A 1 87 ? 18.114 -12.548 -23.178 1.00 52.31 87 PRO A N 1
ATOM 682 C CA . PRO A 1 87 ? 19.436 -12.719 -23.772 1.00 52.31 87 PRO A CA 1
ATOM 683 C C . PRO A 1 87 ? 19.630 -11.775 -24.971 1.00 52.31 87 PRO A C 1
ATOM 685 O O . PRO A 1 87 ? 19.695 -12.240 -26.100 1.00 52.31 87 PRO A O 1
ATOM 688 N N . LEU A 1 88 ? 19.676 -10.454 -24.763 1.00 55.06 88 LEU A N 1
ATOM 689 C CA . LEU A 1 88 ? 19.969 -9.473 -25.812 1.00 55.06 88 LEU A CA 1
ATOM 690 C C . LEU A 1 88 ? 20.690 -8.228 -25.265 1.00 55.06 88 LEU A C 1
ATOM 692 O O . LEU A 1 88 ? 20.327 -7.685 -24.229 1.00 55.06 88 LEU A O 1
ATOM 696 N N . TYR A 1 89 ? 21.714 -7.840 -26.032 1.00 55.09 89 TYR A N 1
ATOM 697 C CA . TYR A 1 89 ? 22.544 -6.627 -26.062 1.00 55.09 89 TYR A CA 1
ATOM 698 C C . TYR A 1 89 ? 22.436 -5.623 -24.895 1.00 55.09 89 TYR A C 1
ATOM 700 O O . TYR A 1 89 ? 21.408 -4.986 -24.684 1.00 55.09 89 TYR A O 1
ATOM 708 N N . PHE A 1 90 ? 23.567 -5.392 -24.219 1.00 55.88 90 PHE A N 1
ATOM 709 C CA . PHE A 1 90 ? 23.755 -4.242 -23.334 1.00 55.88 90 PHE A CA 1
ATOM 710 C C . PHE A 1 90 ? 23.624 -2.947 -24.141 1.00 55.88 90 PHE A C 1
ATOM 712 O O . PHE A 1 90 ? 24.346 -2.754 -25.120 1.00 55.88 90 PHE A O 1
ATOM 719 N N . GLU A 1 91 ? 22.743 -2.040 -23.723 1.00 53.22 91 GLU A N 1
ATOM 720 C CA . GLU A 1 91 ? 22.780 -0.667 -24.220 1.00 53.22 91 GLU A CA 1
ATOM 721 C C . GLU A 1 91 ? 24.110 -0.026 -23.772 1.00 53.22 91 GLU A C 1
ATOM 723 O O . GLU A 1 91 ? 24.412 -0.035 -22.571 1.00 53.22 91 GLU A O 1
ATOM 728 N N . PRO A 1 92 ? 24.948 0.485 -24.696 1.00 55.19 92 PRO A N 1
ATOM 729 C CA . PRO A 1 92 ? 26.207 1.122 -24.330 1.00 55.19 92 PRO A CA 1
ATOM 730 C C . PRO A 1 92 ? 25.976 2.251 -23.317 1.00 55.19 92 PRO A C 1
ATOM 732 O O . PRO A 1 92 ? 25.219 3.180 -23.580 1.00 55.19 92 PRO A O 1
ATOM 735 N N . GLY A 1 93 ? 26.637 2.177 -22.160 1.00 58.53 93 GLY A N 1
ATOM 736 C CA . GLY A 1 93 ? 26.561 3.204 -21.113 1.00 58.53 93 GLY A CA 1
ATOM 737 C C . GLY A 1 93 ? 25.553 2.943 -19.989 1.00 58.53 93 GLY A C 1
ATOM 738 O O . GLY A 1 93 ? 25.603 3.649 -18.982 1.00 58.53 93 GLY A O 1
ATOM 739 N N . PHE A 1 94 ? 24.696 1.917 -20.076 1.00 59.91 94 PHE A N 1
ATOM 740 C CA . PHE A 1 94 ? 23.895 1.501 -18.922 1.00 59.91 94 PHE A CA 1
ATOM 741 C C . PHE A 1 94 ? 24.761 0.657 -17.982 1.00 59.91 94 PHE A C 1
ATOM 743 O O . PHE A 1 94 ? 25.090 -0.486 -18.293 1.00 59.91 94 PHE A O 1
ATOM 750 N N . ALA A 1 95 ? 25.157 1.216 -16.837 1.00 59.34 95 ALA A N 1
ATOM 751 C CA . ALA A 1 95 ? 25.883 0.483 -15.804 1.00 59.34 95 ALA A CA 1
ATOM 752 C C . ALA A 1 95 ? 24.875 -0.272 -14.915 1.00 59.34 95 ALA A C 1
ATOM 754 O O . ALA A 1 95 ? 24.261 0.352 -14.044 1.00 59.34 95 ALA A O 1
ATOM 755 N N . PRO A 1 96 ? 24.648 -1.587 -15.105 1.00 60.69 96 PRO A N 1
ATOM 756 C CA . PRO A 1 96 ? 23.783 -2.326 -14.198 1.00 60.69 96 PRO A CA 1
ATOM 757 C C . PRO A 1 96 ? 24.371 -2.320 -12.785 1.00 60.69 96 PRO A C 1
ATOM 759 O O . PRO A 1 96 ? 25.586 -2.403 -12.586 1.00 60.69 96 PRO A O 1
ATOM 762 N N . LEU A 1 97 ? 23.489 -2.274 -11.789 1.00 55.06 97 LEU A N 1
ATOM 763 C CA . LEU A 1 97 ? 23.882 -2.465 -10.400 1.00 55.06 97 LEU A CA 1
ATOM 764 C C . LEU A 1 97 ? 24.213 -3.947 -10.181 1.00 55.06 97 LEU A C 1
ATOM 766 O O . LEU A 1 97 ? 23.334 -4.788 -9.983 1.00 55.06 97 LEU A O 1
ATOM 770 N N . TYR A 1 98 ? 25.504 -4.267 -10.223 1.00 53.72 98 TYR A N 1
ATOM 771 C CA . TYR A 1 98 ? 26.023 -5.550 -9.766 1.00 53.72 98 TYR A CA 1
ATOM 772 C C . TYR A 1 98 ? 26.134 -5.522 -8.240 1.00 53.72 98 TYR A C 1
ATOM 774 O O . TYR A 1 98 ? 27.074 -4.956 -7.686 1.00 53.72 98 TYR A O 1
ATOM 782 N N . TYR A 1 99 ? 25.188 -6.152 -7.544 1.00 48.47 99 TYR A N 1
ATOM 783 C CA . TYR A 1 99 ? 25.382 -6.473 -6.133 1.00 48.47 99 TYR A CA 1
ATOM 784 C C . TYR A 1 99 ? 26.021 -7.857 -6.034 1.00 48.47 99 TYR A C 1
ATOM 786 O O . TYR A 1 99 ? 25.370 -8.877 -6.254 1.00 48.47 99 TYR A O 1
ATOM 794 N N . PHE A 1 100 ? 27.300 -7.908 -5.667 1.00 39.31 100 PHE A N 1
ATOM 795 C CA . PHE A 1 100 ? 27.899 -9.148 -5.188 1.00 39.31 100 PHE A CA 1
ATOM 796 C C . PHE A 1 100 ? 27.233 -9.529 -3.864 1.00 39.31 100 PHE A C 1
ATOM 798 O O . PHE A 1 100 ? 27.463 -8.876 -2.853 1.00 39.31 100 PHE A O 1
ATOM 805 N N . THR A 1 101 ? 26.448 -10.606 -3.835 1.00 39.53 101 THR A N 1
ATOM 806 C CA . THR A 1 101 ? 26.265 -11.377 -2.596 1.00 39.53 101 THR A CA 1
ATOM 807 C C . THR A 1 101 ? 26.303 -12.874 -2.900 1.00 39.53 101 THR A C 1
ATOM 809 O O . THR A 1 101 ? 25.449 -13.434 -3.578 1.00 39.53 101 THR A O 1
ATOM 812 N N . HIS A 1 102 ? 27.384 -13.497 -2.428 1.00 48.31 102 HIS A N 1
ATOM 813 C CA . HIS A 1 102 ? 27.731 -14.910 -2.554 1.00 48.31 102 HIS A CA 1
ATOM 814 C C . HIS A 1 102 ? 26.779 -15.830 -1.771 1.00 48.31 102 HIS A C 1
ATOM 816 O O . HIS A 1 102 ? 26.454 -15.526 -0.625 1.00 48.31 102 HIS A O 1
ATOM 822 N N . LYS A 1 103 ? 26.469 -17.006 -2.349 1.00 41.09 103 LYS A N 1
ATOM 823 C CA . LYS A 1 103 ? 26.577 -18.351 -1.717 1.00 41.09 103 LYS A CA 1
ATOM 824 C C . LYS A 1 103 ? 26.108 -19.518 -2.607 1.00 41.09 103 LYS A C 1
ATOM 826 O O . LYS A 1 103 ? 26.339 -20.662 -2.237 1.00 41.09 103 LYS A O 1
ATOM 831 N N . SER A 1 104 ? 25.581 -19.245 -3.805 1.00 41.69 104 SER A N 1
ATOM 832 C CA . SER A 1 104 ? 25.132 -20.290 -4.741 1.00 41.69 104 SER A CA 1
ATOM 833 C C . SER A 1 104 ? 25.433 -19.929 -6.204 1.00 41.69 104 SER A C 1
ATOM 835 O O . SER A 1 104 ? 24.519 -19.717 -6.985 1.00 41.69 104 SER A O 1
ATOM 837 N N . GLY A 1 105 ? 26.709 -19.790 -6.574 1.00 39.59 105 GLY A N 1
ATOM 838 C CA . GLY A 1 105 ? 27.197 -19.934 -7.962 1.00 39.59 105 GLY A CA 1
ATOM 839 C C . GLY A 1 105 ? 26.691 -19.009 -9.090 1.00 39.59 105 GLY A C 1
ATOM 840 O O . GLY A 1 105 ? 27.241 -19.099 -10.181 1.00 39.59 105 GLY A O 1
ATOM 841 N N . GLY A 1 106 ? 25.710 -18.126 -8.886 1.00 43.78 106 GLY A N 1
ATOM 842 C CA . GLY A 1 106 ? 25.173 -17.249 -9.935 1.00 43.78 106 GLY A CA 1
ATOM 843 C C . GLY A 1 106 ? 25.405 -15.768 -9.645 1.00 43.78 106 GLY A C 1
ATOM 844 O O . GLY A 1 106 ? 24.890 -15.244 -8.660 1.00 43.78 106 GLY A O 1
ATOM 845 N N . GLN A 1 107 ? 26.149 -15.075 -10.513 1.00 47.00 107 GLN A N 1
ATOM 846 C CA . GLN A 1 107 ? 26.147 -13.610 -10.570 1.00 47.00 107 GLN A CA 1
ATOM 847 C C . GLN A 1 107 ? 24.792 -13.154 -11.130 1.00 47.00 107 GLN A C 1
ATOM 849 O O . GLN A 1 107 ? 24.555 -13.232 -12.332 1.00 47.00 107 GLN A O 1
ATOM 854 N N . GLY A 1 108 ? 23.880 -12.730 -10.257 1.00 59.91 108 GLY A N 1
ATOM 855 C CA . GLY A 1 108 ? 22.592 -12.169 -10.657 1.00 59.91 108 GLY A CA 1
ATOM 856 C C . GLY A 1 108 ? 22.671 -10.651 -10.792 1.00 59.91 108 GLY A C 1
ATOM 857 O O . GLY A 1 108 ? 23.163 -9.969 -9.893 1.00 59.91 108 GLY A O 1
ATOM 858 N N . LEU A 1 109 ? 22.158 -10.109 -11.894 1.00 68.12 109 LEU A N 1
ATOM 859 C CA . LEU A 1 109 ? 21.832 -8.686 -11.980 1.00 68.12 109 LEU A CA 1
ATOM 860 C C . LEU A 1 109 ? 20.769 -8.360 -10.927 1.00 68.12 109 LEU A C 1
ATOM 862 O O . LEU A 1 109 ? 19.834 -9.137 -10.730 1.00 68.12 109 LEU A O 1
ATOM 866 N N . SER A 1 110 ? 20.868 -7.199 -10.286 1.00 74.50 110 SER A N 1
ATOM 867 C CA . SER A 1 110 ? 19.873 -6.748 -9.313 1.00 74.50 110 SER A CA 1
ATOM 868 C C . SER A 1 110 ? 19.249 -5.438 -9.762 1.00 74.50 110 SER A C 1
ATOM 870 O O . SER A 1 110 ? 19.924 -4.523 -10.229 1.00 74.50 110 SER A O 1
ATOM 872 N N . VAL A 1 111 ? 17.940 -5.335 -9.568 1.00 83.06 111 VAL A N 1
ATOM 873 C CA . VAL A 1 111 ? 17.196 -4.100 -9.803 1.00 83.06 111 VAL A CA 1
ATOM 874 C C . VAL A 1 111 ? 17.553 -3.048 -8.748 1.00 83.06 111 VAL A C 1
ATOM 876 O O . VAL A 1 111 ? 17.876 -3.375 -7.601 1.00 83.06 111 VAL A O 1
ATOM 879 N N . SER A 1 112 ? 17.470 -1.773 -9.129 1.00 86.88 112 SER A N 1
ATOM 880 C CA . SER A 1 112 ? 17.562 -0.644 -8.201 1.00 86.88 112 SER A CA 1
ATOM 881 C C . SER A 1 112 ? 16.404 -0.689 -7.201 1.00 86.88 112 SER A C 1
ATOM 883 O O . SER A 1 112 ? 15.240 -0.541 -7.577 1.00 86.88 112 SER A O 1
ATOM 885 N N . LYS A 1 113 ? 16.717 -0.891 -5.914 1.00 88.38 113 LYS A N 1
ATOM 886 C CA . LYS A 1 113 ? 15.709 -0.934 -4.840 1.00 88.38 113 LYS A CA 1
ATOM 887 C C . LYS A 1 113 ? 14.965 0.393 -4.711 1.00 88.38 113 LYS A C 1
ATOM 889 O O . LYS A 1 113 ? 13.749 0.379 -4.572 1.00 88.38 113 LYS A O 1
ATOM 894 N N . SER A 1 114 ? 15.674 1.516 -4.835 1.00 90.06 114 SER A N 1
ATOM 895 C CA . SER A 1 114 ? 15.061 2.848 -4.822 1.00 90.06 114 SER A CA 1
ATOM 896 C C . SER A 1 114 ? 14.132 3.052 -6.017 1.00 90.06 114 SER A C 1
ATOM 898 O O . SER A 1 114 ? 13.053 3.601 -5.846 1.00 90.06 114 SER A O 1
ATOM 900 N N . ALA A 1 115 ? 14.481 2.560 -7.214 1.00 91.31 115 ALA A N 1
ATOM 901 C CA . ALA A 1 115 ? 13.576 2.638 -8.363 1.00 91.31 115 ALA A CA 1
ATOM 902 C C . ALA A 1 115 ? 12.303 1.808 -8.156 1.00 91.31 115 ALA A C 1
ATOM 904 O O . ALA A 1 115 ? 11.210 2.269 -8.478 1.00 91.31 115 ALA A O 1
ATOM 905 N N . VAL A 1 116 ? 12.431 0.606 -7.584 1.00 93.50 116 VAL A N 1
ATOM 906 C CA . VAL A 1 116 ? 11.280 -0.240 -7.242 1.00 93.50 116 VAL A CA 1
ATOM 907 C C . VAL A 1 116 ? 10.392 0.425 -6.191 1.00 93.50 116 VAL A C 1
ATOM 909 O O . VAL A 1 116 ? 9.178 0.441 -6.375 1.00 93.50 116 VAL A O 1
ATOM 912 N N . ALA A 1 117 ? 10.976 0.994 -5.133 1.00 93.44 117 ALA A N 1
ATOM 913 C CA . ALA A 1 117 ? 10.240 1.731 -4.106 1.00 93.44 117 ALA A CA 1
ATOM 914 C C . ALA A 1 117 ? 9.506 2.939 -4.706 1.00 93.44 117 ALA A C 1
ATOM 916 O O . ALA A 1 117 ? 8.292 3.034 -4.582 1.00 93.44 117 ALA A O 1
ATOM 917 N N . ALA A 1 118 ? 10.206 3.767 -5.486 1.00 94.56 118 ALA A N 1
ATOM 918 C CA . ALA A 1 118 ? 9.636 4.945 -6.134 1.00 94.56 118 ALA A CA 1
ATOM 919 C C . ALA A 1 118 ? 8.451 4.606 -7.052 1.00 94.56 118 ALA A C 1
ATOM 921 O O . ALA A 1 118 ? 7.414 5.271 -7.019 1.00 94.56 118 ALA A O 1
ATOM 922 N N . VAL A 1 119 ? 8.579 3.549 -7.865 1.00 95.62 119 VAL A N 1
ATOM 923 C CA . VAL A 1 119 ? 7.480 3.066 -8.715 1.00 95.62 119 VAL A CA 1
ATOM 924 C C . VAL A 1 119 ? 6.328 2.535 -7.868 1.00 95.62 119 VAL A C 1
ATOM 926 O O . VAL A 1 119 ? 5.177 2.861 -8.152 1.00 95.62 119 VAL A O 1
ATOM 929 N N . ALA A 1 120 ? 6.613 1.762 -6.819 1.00 96.38 120 ALA A N 1
ATOM 930 C CA . ALA A 1 120 ? 5.587 1.248 -5.923 1.00 96.38 120 ALA A CA 1
ATOM 931 C C . ALA A 1 120 ? 4.820 2.378 -5.221 1.00 96.38 120 ALA A C 1
ATOM 933 O O . ALA A 1 120 ? 3.593 2.366 -5.253 1.00 96.38 120 ALA A O 1
ATOM 934 N N . GLU A 1 121 ? 5.502 3.385 -4.676 1.00 96.44 121 GLU A N 1
ATOM 935 C CA . GLU A 1 121 ? 4.884 4.570 -4.066 1.00 96.44 121 GLU A CA 1
ATOM 936 C C . GLU A 1 121 ? 4.023 5.343 -5.075 1.00 96.44 121 GLU A C 1
ATOM 938 O O . GLU A 1 121 ? 2.886 5.708 -4.774 1.00 96.44 121 GLU A O 1
ATOM 943 N N . GLY A 1 122 ? 4.497 5.510 -6.315 1.00 96.31 122 GLY A N 1
ATOM 944 C CA . GLY A 1 122 ? 3.701 6.095 -7.398 1.00 96.31 122 GLY A CA 1
ATOM 945 C C . GLY A 1 122 ? 2.412 5.312 -7.687 1.00 96.31 122 GLY A C 1
ATOM 946 O O . GLY A 1 122 ? 1.347 5.910 -7.869 1.00 96.31 122 GLY A O 1
ATOM 947 N N . ILE A 1 123 ? 2.479 3.976 -7.680 1.00 97.25 123 ILE A N 1
ATOM 948 C CA . ILE A 1 123 ? 1.306 3.095 -7.801 1.00 97.25 123 ILE A CA 1
ATOM 949 C C . ILE A 1 123 ? 0.399 3.216 -6.569 1.00 97.25 123 ILE A C 1
ATOM 951 O O . ILE A 1 123 ? -0.818 3.309 -6.726 1.00 97.25 123 ILE A O 1
ATOM 955 N N . GLY A 1 124 ? 0.962 3.281 -5.361 1.00 97.38 124 GLY A N 1
ATOM 956 C CA . GLY A 1 124 ? 0.224 3.519 -4.120 1.00 97.38 124 GLY A CA 1
ATOM 957 C C . GLY A 1 124 ? -0.570 4.825 -4.169 1.00 97.38 124 GLY A C 1
ATOM 958 O O . GLY A 1 124 ? -1.765 4.835 -3.878 1.00 97.38 124 GLY A O 1
ATOM 959 N N . ALA A 1 125 ? 0.035 5.904 -4.669 1.00 97.19 125 ALA A N 1
ATOM 960 C CA . ALA A 1 125 ? -0.641 7.183 -4.862 1.00 97.19 125 ALA A CA 1
ATOM 961 C C . ALA A 1 125 ? -1.814 7.082 -5.853 1.00 97.19 125 ALA A C 1
ATOM 963 O O . ALA A 1 125 ? -2.906 7.594 -5.593 1.00 97.19 125 ALA A O 1
ATOM 964 N N . ILE A 1 126 ? -1.616 6.378 -6.973 1.00 97.38 126 ILE A N 1
ATOM 965 C CA . ILE A 1 126 ? -2.675 6.112 -7.959 1.00 97.38 126 ILE A CA 1
ATOM 966 C C . ILE A 1 126 ? -3.813 5.313 -7.325 1.00 97.38 126 ILE A C 1
ATOM 968 O O . ILE A 1 126 ? -4.981 5.642 -7.533 1.00 97.38 126 ILE A O 1
ATOM 972 N N . VAL A 1 127 ? -3.494 4.285 -6.540 1.00 97.06 127 VAL A N 1
ATOM 973 C CA . VAL A 1 127 ? -4.472 3.488 -5.795 1.00 97.06 127 VAL A CA 1
ATOM 974 C C . VAL A 1 127 ? -5.242 4.378 -4.815 1.00 97.06 127 VAL A C 1
ATOM 976 O O . VAL A 1 127 ? -6.473 4.375 -4.836 1.00 97.06 127 VAL A O 1
ATOM 979 N N . MET A 1 128 ? -4.558 5.210 -4.026 1.00 96.12 128 MET A N 1
ATOM 980 C CA . MET A 1 128 ? -5.192 6.150 -3.095 1.00 96.12 128 MET A CA 1
ATOM 981 C C . MET A 1 128 ? -6.182 7.081 -3.812 1.00 96.12 128 MET A C 1
ATOM 983 O O . MET A 1 128 ? -7.339 7.207 -3.412 1.00 96.12 128 MET A O 1
ATOM 987 N N . GLN A 1 129 ? -5.770 7.678 -4.926 1.00 95.12 129 GLN A N 1
ATOM 988 C CA . GLN A 1 129 ? -6.600 8.634 -5.656 1.00 95.12 129 GLN A CA 1
ATOM 989 C C . GLN A 1 129 ? -7.731 7.975 -6.450 1.00 95.12 129 GLN A C 1
ATOM 991 O O . GLN A 1 129 ? -8.842 8.501 -6.504 1.00 95.12 129 GLN A O 1
ATOM 996 N N . ARG A 1 130 ? -7.476 6.836 -7.104 1.00 94.62 130 ARG A N 1
ATOM 997 C CA . ARG A 1 130 ? -8.428 6.238 -8.052 1.00 94.62 130 ARG A CA 1
ATOM 998 C C . ARG A 1 130 ? -9.327 5.186 -7.428 1.00 94.62 130 ARG A C 1
ATOM 1000 O O . ARG A 1 130 ? -10.505 5.163 -7.787 1.00 94.62 130 ARG A O 1
ATOM 1007 N N . LEU A 1 131 ? -8.804 4.350 -6.532 1.00 94.56 131 LEU A N 1
ATOM 1008 C CA . LEU A 1 131 ? -9.590 3.321 -5.850 1.00 94.56 131 LEU A CA 1
ATOM 1009 C C . LEU A 1 131 ? -10.319 3.917 -4.645 1.00 94.56 131 LEU A C 1
ATOM 1011 O O . LEU A 1 131 ? -11.540 3.831 -4.570 1.00 94.56 131 LEU A O 1
ATOM 1015 N N . PHE A 1 132 ? -9.585 4.582 -3.750 1.00 93.25 132 PHE A N 1
ATOM 1016 C CA . PHE A 1 132 ? -10.157 5.135 -2.516 1.00 93.25 132 PHE A CA 1
ATOM 1017 C C . PHE A 1 132 ? -10.807 6.507 -2.693 1.00 93.25 132 PHE A C 1
ATOM 1019 O O . PHE A 1 132 ? -11.427 7.010 -1.761 1.00 93.25 132 PHE A O 1
ATOM 1026 N N . LYS A 1 133 ? -10.669 7.120 -3.879 1.00 93.62 133 LYS A N 1
ATOM 1027 C CA . LYS A 1 133 ? -11.114 8.499 -4.153 1.00 93.62 133 LYS A CA 1
ATOM 1028 C C . LYS A 1 133 ? -10.549 9.501 -3.143 1.00 93.62 133 LYS A C 1
ATOM 1030 O O . LYS A 1 133 ? -11.149 10.542 -2.890 1.00 93.62 133 LYS A O 1
ATOM 1035 N N . ALA A 1 134 ? -9.386 9.186 -2.579 1.00 94.00 134 ALA A N 1
ATOM 1036 C CA . ALA A 1 134 ? -8.779 9.966 -1.526 1.00 94.00 134 ALA A CA 1
ATOM 1037 C C . ALA A 1 134 ? -7.797 10.982 -2.113 1.00 94.00 134 ALA A C 1
ATOM 1039 O O . ALA A 1 134 ? -6.919 10.668 -2.922 1.00 94.00 134 ALA A O 1
ATOM 1040 N N . ARG A 1 135 ? -7.923 12.227 -1.665 1.00 93.50 135 ARG A N 1
ATOM 1041 C CA . ARG A 1 135 ? -6.935 13.271 -1.902 1.00 93.50 135 ARG A CA 1
ATOM 1042 C C . ARG A 1 135 ? -5.766 13.062 -0.947 1.00 93.50 135 ARG A C 1
ATOM 1044 O O . ARG A 1 135 ? -5.950 13.115 0.267 1.00 93.50 135 ARG A O 1
ATOM 1051 N N . ILE A 1 136 ? -4.569 12.898 -1.501 1.00 94.25 136 ILE A N 1
ATOM 1052 C CA . ILE A 1 136 ? -3.320 12.838 -0.733 1.00 94.25 136 ILE A CA 1
ATOM 1053 C C . ILE A 1 136 ? -3.067 14.214 -0.107 1.00 94.25 136 ILE A C 1
ATOM 1055 O O . ILE A 1 136 ? -3.042 15.226 -0.810 1.00 94.25 136 ILE A O 1
ATOM 1059 N N . LEU A 1 137 ? -2.919 14.245 1.214 1.00 92.94 137 LEU A N 1
ATOM 1060 C CA . LEU A 1 137 ? -2.699 15.448 2.014 1.00 92.94 137 LEU A CA 1
ATOM 1061 C C . LEU A 1 137 ? -1.213 15.735 2.178 1.00 92.94 137 LEU A C 1
ATOM 1063 O O . LEU A 1 137 ? -0.764 16.859 1.963 1.00 92.94 137 LEU A O 1
ATOM 1067 N N . CYS A 1 138 ? -0.455 14.718 2.567 1.00 91.81 138 CYS A N 1
ATOM 1068 C CA . CYS A 1 138 ? 0.970 14.842 2.790 1.00 91.81 138 CYS A CA 1
ATOM 1069 C C . CYS A 1 138 ? 1.658 13.487 2.684 1.00 91.81 138 CYS A C 1
ATOM 1071 O O . CYS A 1 138 ? 1.029 12.436 2.525 1.00 91.81 138 CYS A O 1
ATOM 1073 N N . ARG A 1 139 ? 2.980 13.566 2.766 1.00 91.12 139 ARG A N 1
ATOM 1074 C CA . ARG A 1 139 ? 3.896 12.445 2.737 1.00 91.12 139 ARG A CA 1
ATOM 1075 C C . ARG A 1 139 ? 4.799 12.542 3.952 1.00 91.12 139 ARG A C 1
ATOM 1077 O O . ARG A 1 139 ? 5.695 13.388 3.957 1.00 91.12 139 ARG A O 1
ATOM 1084 N N . PRO A 1 140 ? 4.473 11.801 5.016 1.00 87.88 140 PRO A N 1
ATOM 1085 C CA . PRO A 1 140 ? 5.349 11.673 6.166 1.00 87.88 140 PRO A CA 1
ATOM 1086 C C . PRO A 1 140 ? 6.744 11.192 5.744 1.00 87.88 140 PRO A C 1
ATOM 108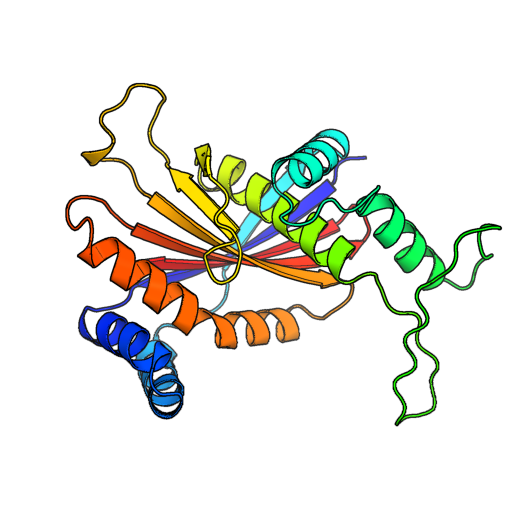8 O O . PRO A 1 140 ? 6.911 10.589 4.690 1.00 87.88 140 PRO A O 1
ATOM 1091 N N . TYR A 1 141 ? 7.748 11.516 6.551 1.00 79.38 141 TYR A N 1
ATOM 1092 C CA . TYR A 1 141 ? 9.154 11.206 6.282 1.00 79.38 141 TYR A CA 1
ATOM 1093 C C . TYR A 1 141 ? 9.653 10.163 7.287 1.00 79.38 141 TYR A C 1
ATOM 1095 O O . TYR A 1 141 ? 9.240 10.237 8.442 1.00 79.38 141 TYR A O 1
ATOM 1103 N N . HIS A 1 142 ? 10.563 9.261 6.901 1.00 79.75 142 HIS A N 1
ATOM 1104 C CA . HIS A 1 142 ? 11.088 8.178 7.755 1.00 79.75 142 HIS A CA 1
ATOM 1105 C C . HIS A 1 142 ? 10.059 7.092 8.134 1.00 79.75 142 HIS A C 1
ATOM 1107 O O . HIS A 1 142 ? 9.318 6.628 7.284 1.00 79.75 142 HIS A O 1
ATOM 1113 N 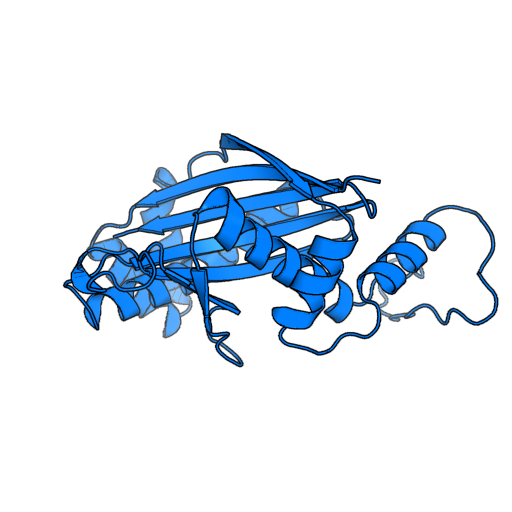N . ASP A 1 143 ? 10.035 6.644 9.398 1.00 78.31 143 ASP A N 1
ATOM 1114 C CA . ASP A 1 143 ? 9.335 5.433 9.864 1.00 78.31 143 ASP A CA 1
ATOM 1115 C C . ASP A 1 143 ? 7.797 5.551 9.903 1.00 78.31 143 ASP A C 1
ATOM 1117 O O . ASP A 1 143 ? 7.115 4.705 10.487 1.00 78.31 143 ASP A O 1
ATOM 1121 N N . TYR A 1 144 ? 7.237 6.609 9.328 1.00 86.62 144 TYR A N 1
ATOM 1122 C CA . TYR A 1 144 ? 5.800 6.852 9.263 1.00 86.62 144 TYR A CA 1
ATOM 1123 C C . TYR A 1 144 ? 5.213 6.309 7.953 1.00 86.62 144 TYR A C 1
ATOM 1125 O O . TYR A 1 144 ? 5.958 6.116 7.000 1.00 86.62 144 TYR A O 1
ATOM 1133 N N . PRO A 1 145 ? 3.882 6.112 7.871 1.00 91.88 145 PRO A N 1
ATOM 1134 C CA . PRO A 1 145 ? 3.241 5.688 6.629 1.00 91.88 145 PRO A CA 1
ATOM 1135 C C . PRO A 1 145 ? 3.611 6.591 5.447 1.00 91.88 145 PRO A C 1
ATOM 1137 O O . PRO A 1 145 ? 3.534 7.814 5.577 1.00 91.88 145 PRO A O 1
ATOM 1140 N N . ASP A 1 146 ? 3.931 5.999 4.296 1.00 94.50 146 ASP A N 1
ATOM 1141 C CA . ASP A 1 146 ? 4.386 6.707 3.086 1.00 94.50 146 ASP A CA 1
ATOM 1142 C C . ASP A 1 146 ? 3.466 7.859 2.640 1.00 94.50 146 ASP A C 1
ATOM 1144 O O . ASP A 1 146 ? 3.913 8.870 2.078 1.00 94.50 146 ASP A O 1
ATOM 1148 N N . MET A 1 147 ? 2.151 7.704 2.836 1.00 95.19 147 MET A N 1
ATOM 1149 C CA . MET A 1 147 ? 1.138 8.655 2.375 1.00 95.19 147 MET A CA 1
ATOM 1150 C C . MET A 1 147 ? -0.030 8.789 3.349 1.00 95.19 147 MET A C 1
ATOM 1152 O O . MET A 1 147 ? -0.585 7.801 3.829 1.00 95.19 147 MET A O 1
ATOM 1156 N N . LEU A 1 148 ? -0.481 10.030 3.553 1.00 95.31 148 LEU A N 1
ATOM 1157 C CA . LEU A 1 148 ? -1.741 10.332 4.231 1.00 95.31 148 LEU A CA 1
ATOM 1158 C C . LEU A 1 148 ? -2.745 10.920 3.244 1.00 95.31 148 LEU A C 1
ATOM 1160 O O . LEU A 1 148 ? -2.412 11.829 2.480 1.00 95.31 148 LEU A O 1
ATOM 1164 N N . GLY A 1 149 ? -3.990 10.452 3.288 1.00 94.69 149 GLY A N 1
ATOM 1165 C CA . GLY A 1 149 ? -5.055 10.931 2.408 1.00 94.69 149 GLY A CA 1
ATOM 1166 C C . GLY A 1 149 ? -6.410 11.048 3.087 1.00 94.69 149 GLY A C 1
ATOM 1167 O O . GLY A 1 149 ? -6.625 10.537 4.180 1.00 94.69 149 GLY A O 1
ATOM 1168 N N . THR A 1 150 ? -7.343 11.728 2.427 1.00 94.19 150 THR A N 1
ATOM 1169 C CA . THR A 1 150 ? -8.727 11.871 2.894 1.00 94.19 150 THR A CA 1
ATOM 1170 C C . THR A 1 150 ? -9.715 11.784 1.743 1.00 94.19 150 THR A C 1
ATOM 1172 O O . THR A 1 150 ? -9.434 12.290 0.659 1.00 94.19 150 THR A O 1
ATOM 1175 N N . ASP A 1 151 ? -10.880 11.186 1.979 1.00 91.94 151 ASP A N 1
ATOM 1176 C CA . ASP A 1 151 ? -12.015 11.231 1.045 1.00 91.94 151 ASP A CA 1
ATOM 1177 C C . ASP A 1 151 ? -12.862 12.512 1.190 1.00 91.94 151 ASP A C 1
ATOM 1179 O O . ASP A 1 151 ? -13.861 12.679 0.487 1.00 91.94 151 ASP A O 1
ATOM 1183 N N . ALA A 1 152 ? -12.455 13.451 2.056 1.00 84.88 152 ALA A N 1
ATOM 1184 C CA . ALA A 1 152 ? -13.103 14.751 2.177 1.00 84.88 152 ALA A CA 1
ATOM 1185 C C . ALA A 1 152 ? -13.103 15.498 0.837 1.00 84.88 152 ALA A C 1
ATOM 1187 O O . ALA A 1 152 ? -12.058 15.706 0.207 1.00 84.88 152 ALA A O 1
ATOM 1188 N N . SER A 1 153 ? -14.277 15.996 0.454 1.00 76.56 153 SER A N 1
ATOM 1189 C CA . SER A 1 153 ? -14.401 16.928 -0.664 1.00 76.56 153 SER A CA 1
ATOM 1190 C C . SER A 1 153 ? -13.713 18.252 -0.320 1.00 76.56 153 SER A C 1
ATOM 1192 O O . SER A 1 153 ? -13.649 18.658 0.843 1.00 76.56 153 SER A O 1
ATOM 1194 N N . ALA A 1 154 ? -13.189 18.959 -1.322 1.00 67.06 154 ALA A N 1
ATOM 1195 C CA . ALA A 1 154 ? -12.602 20.276 -1.094 1.00 67.06 154 ALA A CA 1
ATOM 1196 C C . ALA A 1 154 ? -13.651 21.221 -0.472 1.00 67.06 154 ALA A C 1
ATOM 1198 O O . ALA A 1 154 ? -14.677 21.494 -1.086 1.00 67.06 154 ALA A O 1
ATOM 1199 N N . GLY A 1 155 ? -13.399 21.688 0.755 1.00 64.12 155 GLY A N 1
ATOM 1200 C CA . GLY A 1 155 ? -14.302 22.579 1.490 1.00 64.12 155 GLY A CA 1
ATOM 1201 C C . GLY A 1 155 ? -15.327 21.891 2.403 1.00 64.12 155 GLY A C 1
ATOM 1202 O O . GLY A 1 155 ? -16.068 22.601 3.079 1.00 64.12 155 GLY A O 1
ATOM 1203 N N . SER A 1 156 ? -15.375 20.552 2.482 1.00 65.38 156 SER A N 1
ATOM 1204 C CA . SER A 1 156 ? -16.227 19.873 3.471 1.00 65.38 156 SER A CA 1
ATOM 1205 C C . SER A 1 156 ? -15.593 19.894 4.863 1.00 65.38 156 SER A C 1
ATOM 1207 O O . SER A 1 156 ? -14.368 19.885 5.010 1.00 65.38 156 SER A O 1
ATOM 1209 N N . GLN A 1 157 ? -16.427 19.881 5.907 1.00 61.53 157 GLN A N 1
ATOM 1210 C CA . GLN A 1 157 ? -15.938 19.675 7.268 1.00 61.53 157 GLN A CA 1
ATOM 1211 C C . GLN A 1 157 ? -15.257 18.300 7.363 1.00 61.53 157 GLN A C 1
ATOM 1213 O O . GLN A 1 157 ? -15.849 17.273 7.038 1.00 61.53 157 GLN A O 1
ATOM 1218 N N . LEU A 1 158 ? -14.000 18.300 7.813 1.00 62.19 158 LEU A N 1
ATOM 1219 C CA . LEU A 1 158 ? -13.121 17.127 7.938 1.00 62.19 158 LEU A CA 1
ATOM 1220 C C . LEU A 1 158 ? -13.616 16.069 8.944 1.00 62.19 158 LEU A C 1
ATOM 1222 O O . LEU A 1 158 ? -13.010 15.011 9.071 1.00 62.19 158 LEU A O 1
ATOM 1226 N N . THR A 1 159 ? -14.689 16.347 9.683 1.00 65.25 159 THR A N 1
ATOM 1227 C CA . THR A 1 159 ? -15.179 15.517 10.792 1.00 65.25 159 THR A CA 1
ATOM 1228 C C . THR A 1 159 ? -15.926 14.262 10.343 1.00 65.25 159 THR A C 1
ATOM 1230 O O . THR A 1 159 ? -16.040 13.329 11.124 1.00 65.25 159 THR A O 1
ATOM 1233 N N . THR A 1 160 ? -16.419 14.206 9.101 1.00 70.44 160 THR A N 1
ATOM 1234 C CA . THR A 1 160 ? -17.155 13.038 8.565 1.00 70.44 160 THR A CA 1
ATOM 1235 C C . THR A 1 160 ? -16.352 12.209 7.564 1.00 70.44 160 THR A C 1
ATOM 1237 O O . THR A 1 160 ? -16.760 11.108 7.203 1.00 70.44 160 THR A O 1
ATOM 1240 N N . SER A 1 161 ? -15.206 12.724 7.118 1.00 86.44 161 SER A N 1
ATOM 1241 C CA . SER A 1 161 ? -14.333 12.060 6.151 1.00 86.44 161 SER A CA 1
ATOM 1242 C C . SER A 1 161 ? -13.437 11.020 6.803 1.00 86.44 161 SER A C 1
ATOM 1244 O O . SER A 1 161 ? -12.980 11.215 7.927 1.00 86.44 161 SER A O 1
ATOM 1246 N N . LYS A 1 162 ? -13.089 9.972 6.067 1.00 92.25 162 LYS A N 1
ATOM 1247 C CA . LYS A 1 162 ? -12.052 9.026 6.470 1.00 92.25 162 LYS A CA 1
ATOM 1248 C C . LYS A 1 162 ? -10.669 9.642 6.287 1.00 92.25 162 LYS A C 1
ATOM 1250 O O . LYS A 1 162 ? -10.432 10.439 5.369 1.00 92.25 162 LYS A O 1
ATOM 1255 N N . LEU A 1 163 ? -9.746 9.240 7.153 1.00 94.38 163 LEU A N 1
ATOM 1256 C CA . LEU A 1 163 ? -8.316 9.412 6.930 1.00 94.38 163 LEU A CA 1
ATOM 1257 C C . LEU A 1 163 ? -7.689 8.067 6.590 1.00 94.38 163 LEU A C 1
ATOM 1259 O O . LEU A 1 163 ? -7.902 7.071 7.276 1.00 94.38 163 LEU A O 1
ATOM 1263 N N . TYR A 1 164 ? -6.904 8.072 5.523 1.00 96.50 164 TYR A N 1
ATOM 1264 C CA . TYR A 1 164 ? -6.171 6.919 5.036 1.00 96.50 164 TYR A CA 1
ATOM 1265 C C . TYR A 1 164 ? -4.703 7.078 5.413 1.00 96.50 164 TYR A C 1
ATOM 1267 O O . TYR A 1 164 ? -4.084 8.077 5.042 1.00 96.50 164 TYR A O 1
ATOM 1275 N N . LEU A 1 165 ? -4.163 6.097 6.131 1.00 96.88 165 LEU A N 1
ATOM 1276 C CA . LEU A 1 165 ? -2.738 5.957 6.409 1.00 96.88 165 LEU A CA 1
ATOM 1277 C C . LEU A 1 165 ? -2.216 4.846 5.506 1.00 96.88 165 LEU A C 1
ATOM 1279 O O . LEU A 1 165 ? -2.556 3.688 5.725 1.00 96.88 165 LEU A O 1
ATOM 1283 N N . MET A 1 166 ? -1.456 5.181 4.468 1.00 97.31 166 MET A N 1
ATOM 1284 C CA . MET A 1 166 ? -0.997 4.205 3.486 1.00 97.31 166 MET A CA 1
ATOM 1285 C C . MET A 1 166 ? 0.488 3.922 3.625 1.00 97.31 166 MET A C 1
ATOM 1287 O O . MET A 1 166 ? 1.295 4.844 3.616 1.00 97.31 166 MET A O 1
ATOM 1291 N N . GLU A 1 167 ? 0.801 2.635 3.684 1.00 97.00 167 GLU A N 1
ATOM 1292 C CA . GLU A 1 167 ? 2.146 2.073 3.654 1.00 97.00 167 GLU A CA 1
ATOM 1293 C C . GLU A 1 167 ? 2.283 1.224 2.388 1.00 97.00 167 GLU A C 1
ATOM 1295 O O . GLU A 1 167 ? 1.379 0.455 2.046 1.00 97.00 167 GLU A O 1
ATOM 1300 N N . VAL A 1 168 ? 3.403 1.336 1.688 1.00 96.75 168 VAL A N 1
ATOM 1301 C CA . VAL A 1 168 ? 3.638 0.718 0.389 1.00 96.75 168 VAL A CA 1
ATOM 1302 C C . VAL A 1 168 ? 4.916 -0.116 0.420 1.00 96.75 168 VAL A C 1
ATOM 1304 O O . VAL A 1 168 ? 5.970 0.289 0.902 1.00 96.75 168 VAL A O 1
ATOM 1307 N N . LYS A 1 169 ? 4.844 -1.326 -0.135 1.00 96.12 169 LYS A N 1
ATOM 1308 C CA . LYS A 1 169 ? 5.994 -2.214 -0.334 1.00 96.12 169 LYS A CA 1
ATOM 1309 C C . LYS A 1 169 ? 6.096 -2.588 -1.802 1.00 96.12 169 LYS A C 1
ATOM 1311 O O . LYS A 1 169 ? 5.130 -3.045 -2.400 1.00 96.12 169 LYS A O 1
ATOM 1316 N N . GLY A 1 170 ? 7.276 -2.400 -2.384 1.00 94.94 170 GLY A N 1
ATOM 1317 C CA . GLY A 1 170 ? 7.543 -2.680 -3.792 1.00 94.94 170 GLY A CA 1
ATOM 1318 C C . GLY A 1 170 ? 8.449 -3.886 -3.997 1.00 94.94 170 GLY A C 1
ATOM 1319 O O . GLY A 1 170 ? 9.425 -4.083 -3.273 1.00 94.94 170 GLY A O 1
ATOM 1320 N N . THR A 1 171 ? 8.178 -4.670 -5.035 1.00 93.38 171 THR A N 1
ATOM 1321 C CA . THR A 1 171 ? 9.097 -5.699 -5.520 1.00 93.38 171 THR A CA 1
ATOM 1322 C C . THR A 1 171 ? 9.068 -5.822 -7.041 1.00 93.38 171 THR A C 1
ATOM 1324 O O . THR A 1 171 ? 8.069 -5.502 -7.679 1.00 93.38 171 THR A O 1
ATOM 1327 N N . CYS A 1 172 ? 10.156 -6.313 -7.630 1.00 90.12 172 CYS A N 1
ATOM 1328 C CA . CYS A 1 172 ? 10.263 -6.578 -9.062 1.00 90.12 172 CYS A CA 1
ATOM 1329 C C . CYS A 1 172 ? 10.493 -8.074 -9.277 1.00 90.12 172 CYS A C 1
ATOM 1331 O O . CYS A 1 172 ? 11.398 -8.641 -8.665 1.00 90.12 172 CYS A O 1
ATOM 1333 N N . MET A 1 173 ? 9.673 -8.700 -10.126 1.00 78.94 173 MET A N 1
ATOM 1334 C CA . MET A 1 173 ? 9.765 -10.117 -10.513 1.00 78.94 173 MET A CA 1
ATOM 1335 C C . MET A 1 173 ? 9.681 -11.155 -9.374 1.00 78.94 173 MET A C 1
ATOM 1337 O O . MET A 1 173 ? 10.044 -12.313 -9.574 1.00 78.94 173 MET A O 1
ATOM 1341 N N . ARG A 1 174 ? 9.190 -10.785 -8.186 1.00 78.81 174 ARG A N 1
ATOM 1342 C CA . ARG A 1 174 ? 8.877 -11.744 -7.111 1.00 78.81 174 ARG A CA 1
ATOM 1343 C C . ARG A 1 174 ? 7.476 -12.323 -7.251 1.00 78.81 174 ARG A C 1
ATOM 1345 O O . ARG A 1 174 ? 6.610 -11.740 -7.902 1.00 78.81 174 ARG A O 1
ATOM 1352 N N . SER A 1 175 ? 7.246 -13.466 -6.608 1.00 87.44 175 SER A N 1
ATOM 1353 C CA . SER A 1 175 ? 5.933 -14.110 -6.648 1.00 87.44 175 SER A CA 1
ATOM 1354 C C . SER A 1 175 ? 4.898 -13.360 -5.799 1.00 87.44 175 SER A C 1
ATOM 1356 O O . SER A 1 175 ? 5.222 -12.706 -4.805 1.00 87.44 175 SER A O 1
ATOM 1358 N N . ILE A 1 176 ? 3.616 -13.515 -6.148 1.00 89.62 176 ILE A N 1
ATOM 1359 C CA . ILE A 1 176 ? 2.492 -13.014 -5.337 1.00 89.62 176 ILE A CA 1
ATOM 1360 C C . ILE A 1 176 ? 2.547 -13.588 -3.913 1.00 89.62 176 ILE A C 1
ATOM 1362 O O . ILE A 1 176 ? 2.282 -12.871 -2.951 1.00 89.62 176 ILE A O 1
ATOM 1366 N N . SER A 1 177 ? 2.933 -14.860 -3.764 1.00 90.81 177 SER A N 1
ATOM 1367 C CA . SER A 1 177 ? 3.038 -15.515 -2.456 1.00 90.81 177 SER A CA 1
ATOM 1368 C C . SER A 1 177 ? 4.080 -14.851 -1.554 1.00 90.81 177 SER A C 1
ATOM 1370 O O . SER A 1 177 ? 3.812 -14.628 -0.376 1.00 90.81 177 SER A O 1
ATOM 1372 N N . GLU A 1 178 ? 5.244 -14.497 -2.102 1.00 90.31 178 GLU A N 1
ATOM 1373 C CA . GLU A 1 178 ? 6.298 -13.802 -1.352 1.00 90.31 178 GLU A CA 1
ATOM 1374 C C . GLU A 1 178 ? 5.838 -12.413 -0.902 1.00 90.31 178 GLU A C 1
ATOM 1376 O O . GLU A 1 178 ? 6.039 -12.046 0.254 1.00 90.31 178 GLU A O 1
ATOM 1381 N N . MET A 1 179 ? 5.160 -11.658 -1.775 1.00 94.25 179 MET A N 1
ATOM 1382 C CA . MET A 1 179 ? 4.607 -10.358 -1.387 1.00 94.25 179 MET A CA 1
ATOM 1383 C C . MET A 1 179 ? 3.541 -10.507 -0.295 1.00 94.25 179 MET A C 1
ATOM 1385 O O . MET A 1 179 ? 3.559 -9.756 0.673 1.00 94.25 179 MET A O 1
ATOM 1389 N N . ARG A 1 180 ? 2.645 -11.499 -0.383 1.00 93.38 180 ARG A N 1
ATOM 1390 C CA . ARG A 1 180 ? 1.647 -11.760 0.672 1.00 93.38 180 ARG A CA 1
ATOM 1391 C C . ARG A 1 180 ? 2.301 -12.022 2.029 1.00 93.38 180 ARG A C 1
ATOM 1393 O O . ARG A 1 180 ? 1.787 -11.538 3.035 1.00 93.38 180 ARG A O 1
ATOM 1400 N N . GLN A 1 181 ? 3.427 -12.736 2.058 1.00 91.50 181 GLN A N 1
ATOM 1401 C CA . GLN A 1 181 ? 4.201 -12.932 3.283 1.00 91.50 181 GLN A CA 1
ATOM 1402 C C . GLN A 1 181 ? 4.779 -11.609 3.801 1.00 91.50 181 GLN A C 1
ATOM 1404 O O . GLN A 1 181 ? 4.584 -11.288 4.969 1.00 91.50 181 GLN A O 1
ATOM 1409 N N . THR A 1 182 ? 5.414 -10.809 2.937 1.00 93.06 182 THR A N 1
ATOM 1410 C CA . THR A 1 182 ? 5.920 -9.478 3.318 1.00 93.06 182 THR A CA 1
ATOM 1411 C C . THR A 1 182 ? 4.814 -8.599 3.906 1.00 93.06 182 THR A C 1
ATOM 1413 O O . THR A 1 182 ? 5.007 -7.963 4.937 1.00 93.06 182 THR A O 1
ATOM 1416 N N . LEU A 1 183 ? 3.623 -8.591 3.301 1.00 93.69 183 LEU A N 1
ATOM 1417 C CA . LEU A 1 183 ? 2.502 -7.810 3.824 1.00 93.69 183 LEU A CA 1
ATOM 1418 C C . LEU A 1 183 ? 1.966 -8.355 5.152 1.00 93.69 183 LEU A C 1
ATOM 1420 O O . LEU A 1 183 ? 1.510 -7.579 5.987 1.00 93.69 183 LEU A O 1
ATOM 1424 N N . ALA A 1 184 ? 2.004 -9.672 5.364 1.00 90.81 184 ALA A N 1
ATOM 1425 C CA . ALA A 1 184 ? 1.624 -10.264 6.643 1.00 90.81 184 ALA A CA 1
ATOM 1426 C C . ALA A 1 184 ? 2.580 -9.831 7.767 1.00 90.81 184 ALA A C 1
ATOM 1428 O O . ALA A 1 184 ? 2.118 -9.483 8.850 1.00 90.81 184 ALA A O 1
ATOM 1429 N N . GLU A 1 185 ? 3.884 -9.783 7.485 1.00 89.69 185 GLU A N 1
ATOM 1430 C CA . GLU A 1 185 ? 4.918 -9.351 8.434 1.00 89.69 185 GLU A CA 1
ATOM 1431 C C . GLU A 1 185 ? 4.801 -7.862 8.803 1.00 89.69 185 GLU A C 1
ATOM 1433 O O . GLU A 1 185 ? 5.115 -7.485 9.928 1.00 89.69 185 GLU A O 1
ATOM 1438 N N . GLU A 1 186 ? 4.302 -7.015 7.899 1.00 91.19 186 GLU A N 1
ATOM 1439 C CA . GLU A 1 186 ? 4.158 -5.569 8.133 1.00 91.19 186 GLU A CA 1
ATOM 1440 C C . GLU A 1 186 ? 2.775 -5.163 8.680 1.00 91.19 186 GLU A C 1
ATOM 1442 O O . GLU A 1 186 ? 2.596 -4.047 9.178 1.00 91.19 186 GLU A O 1
ATOM 1447 N N . VAL A 1 187 ? 1.782 -6.062 8.648 1.00 92.19 187 VAL A N 1
ATOM 1448 C CA . VAL A 1 187 ? 0.388 -5.727 8.992 1.00 92.19 187 VAL A CA 1
ATOM 1449 C C . VAL A 1 187 ? 0.242 -5.198 10.422 1.00 92.19 187 VAL A C 1
ATOM 1451 O O . VAL A 1 187 ? -0.565 -4.301 10.669 1.00 92.19 187 VAL A O 1
ATOM 1454 N N . PHE A 1 188 ? 1.036 -5.715 11.368 1.00 91.38 188 PHE A N 1
ATOM 1455 C CA . PHE A 1 188 ? 0.960 -5.297 12.768 1.00 91.38 188 PHE A CA 1
ATOM 1456 C C . PHE A 1 188 ? 1.417 -3.846 12.963 1.00 91.38 188 PHE A C 1
ATOM 1458 O O . PHE A 1 188 ? 0.847 -3.140 13.795 1.00 91.38 188 PHE A O 1
ATOM 1465 N N . ARG A 1 189 ? 2.416 -3.381 12.195 1.00 91.69 189 ARG A N 1
ATOM 1466 C CA . ARG A 1 189 ? 2.910 -1.998 12.282 1.00 91.69 189 ARG A CA 1
ATOM 1467 C C . ARG A 1 189 ? 1.849 -1.024 11.810 1.00 91.69 189 ARG A C 1
ATOM 1469 O O . ARG A 1 189 ? 1.522 -0.076 12.519 1.00 91.69 189 ARG A O 1
ATOM 1476 N N . LEU A 1 190 ? 1.247 -1.306 10.658 1.00 93.81 190 LEU A N 1
ATOM 1477 C CA . LEU A 1 190 ? 0.172 -0.473 10.139 1.00 93.81 190 LEU A CA 1
ATOM 1478 C C . LEU A 1 190 ? -1.057 -0.489 11.059 1.00 93.81 190 LEU A C 1
ATOM 1480 O O . LEU A 1 190 ? -1.665 0.556 11.295 1.00 93.81 190 LEU A O 1
ATOM 1484 N N . ALA A 1 191 ? -1.405 -1.650 11.620 1.00 94.94 191 ALA A N 1
ATOM 1485 C CA . ALA A 1 191 ? -2.465 -1.758 12.617 1.00 94.94 191 ALA A CA 1
ATOM 1486 C C . ALA A 1 191 ? -2.182 -0.896 13.854 1.00 94.94 191 ALA A C 1
ATOM 1488 O O . ALA A 1 191 ? -3.080 -0.208 14.339 1.00 94.94 191 ALA A O 1
ATOM 1489 N N . ALA A 1 192 ? -0.935 -0.881 14.331 1.00 93.69 192 ALA A N 1
ATOM 1490 C CA . ALA A 1 192 ? -0.527 -0.040 15.447 1.00 93.69 192 ALA A CA 1
ATOM 1491 C C . ALA A 1 192 ? -0.660 1.455 15.123 1.00 93.69 192 ALA A C 1
ATOM 1493 O O . ALA A 1 192 ? -1.216 2.194 15.936 1.00 93.69 192 ALA A O 1
ATOM 1494 N N . TYR A 1 193 ? -0.225 1.893 13.936 1.00 93.12 193 TYR A N 1
ATOM 1495 C CA . TYR A 1 193 ? -0.388 3.285 13.501 1.00 93.12 193 TYR A CA 1
ATOM 1496 C C . TYR A 1 193 ? -1.851 3.683 13.348 1.00 93.12 193 TYR A C 1
ATOM 1498 O O . TYR A 1 193 ? -2.246 4.745 13.819 1.00 93.12 193 TYR A O 1
ATOM 1506 N N . THR A 1 194 ? -2.668 2.816 12.755 1.00 95.38 194 THR A N 1
ATOM 1507 C CA . THR A 1 194 ? -4.104 3.063 12.574 1.00 95.38 194 THR A CA 1
ATOM 1508 C C . THR A 1 194 ? -4.804 3.198 13.926 1.00 95.38 194 THR A C 1
ATOM 1510 O O . THR A 1 194 ? -5.557 4.144 14.139 1.00 95.38 194 THR A O 1
ATOM 1513 N N . ALA A 1 195 ? -4.505 2.298 14.870 1.00 95.00 195 ALA A N 1
ATOM 1514 C CA . ALA A 1 195 ? -5.028 2.347 16.233 1.00 95.00 195 ALA A CA 1
ATOM 1515 C C . ALA A 1 195 ? -4.585 3.606 16.986 1.00 95.00 195 ALA A C 1
ATOM 1517 O O . ALA A 1 195 ? -5.412 4.278 17.594 1.00 95.00 195 ALA A O 1
ATOM 1518 N N . ALA A 1 196 ? -3.297 3.950 16.924 1.00 92.75 196 ALA A N 1
ATOM 1519 C CA . ALA A 1 196 ? -2.779 5.150 17.573 1.00 92.75 196 ALA A CA 1
ATOM 1520 C C . ALA A 1 196 ? -3.400 6.430 16.989 1.00 92.75 196 ALA A C 1
ATOM 1522 O O . ALA A 1 196 ? -3.781 7.322 17.741 1.00 92.75 196 ALA A O 1
ATOM 1523 N N . ALA A 1 197 ? -3.559 6.509 15.665 1.00 92.44 197 ALA A N 1
ATOM 1524 C CA . ALA A 1 197 ? -4.229 7.631 15.014 1.00 92.44 197 ALA A CA 1
ATOM 1525 C C . ALA A 1 197 ? -5.704 7.736 15.433 1.00 92.44 197 ALA A C 1
ATOM 1527 O O . ALA A 1 197 ? -6.187 8.836 15.696 1.00 92.44 197 ALA A O 1
ATOM 1528 N N . GLN A 1 198 ? -6.404 6.603 15.549 1.00 93.50 198 GLN A N 1
ATOM 1529 C CA . GLN A 1 198 ? -7.809 6.572 15.959 1.00 93.50 198 GLN A CA 1
ATOM 1530 C C . GLN A 1 198 ? -8.004 7.028 17.406 1.00 93.50 198 GLN A C 1
ATOM 1532 O O . GLN A 1 198 ? -9.002 7.679 17.702 1.00 93.50 198 GLN A O 1
ATOM 1537 N N . ASP A 1 199 ? -7.062 6.714 18.296 1.00 92.94 199 ASP A N 1
ATOM 1538 C CA . ASP A 1 199 ? -7.095 7.187 19.682 1.00 92.94 199 ASP A CA 1
ATOM 1539 C C . ASP A 1 199 ? -6.867 8.706 19.778 1.00 92.94 199 ASP A C 1
ATOM 1541 O O . ASP A 1 199 ? -7.417 9.355 20.667 1.00 92.94 199 ASP A O 1
ATOM 1545 N N . LEU A 1 200 ? -6.060 9.274 18.872 1.00 92.06 200 LEU A N 1
ATOM 1546 C CA . LEU A 1 200 ? -5.769 10.710 18.827 1.00 92.06 200 LEU A CA 1
ATOM 1547 C C . LEU A 1 200 ? -6.932 11.539 18.260 1.00 92.06 200 LEU A C 1
ATOM 1549 O O . LEU A 1 200 ? -7.168 12.646 18.740 1.00 92.06 200 LEU A O 1
ATOM 1553 N N . ASP A 1 201 ? -7.664 11.016 17.272 1.00 89.81 201 ASP A N 1
ATOM 1554 C CA . ASP A 1 201 ? -8.895 11.627 16.744 1.00 89.81 201 ASP A CA 1
ATOM 1555 C C . ASP A 1 201 ? -10.041 10.594 16.703 1.00 89.81 201 ASP A C 1
ATOM 1557 O O . ASP A 1 201 ? -10.343 10.030 15.647 1.00 89.81 201 ASP A O 1
ATOM 1561 N N . PRO A 1 202 ? -10.714 10.340 17.847 1.00 89.06 202 PRO A N 1
ATOM 1562 C CA . PRO A 1 202 ? -11.798 9.357 17.938 1.00 89.06 202 PRO A CA 1
ATOM 1563 C C . PRO A 1 202 ? -13.035 9.706 17.107 1.00 89.06 202 PRO A C 1
ATOM 1565 O O . PRO A 1 202 ? -13.871 8.841 16.858 1.00 89.06 202 PRO A O 1
ATOM 1568 N N . ALA A 1 203 ? -13.186 10.974 16.714 1.00 86.25 203 ALA A N 1
ATOM 1569 C CA . ALA A 1 203 ? -14.343 11.439 15.959 1.00 86.25 203 ALA A CA 1
ATOM 1570 C C . ALA A 1 203 ? -14.259 11.062 14.475 1.00 86.25 203 ALA A C 1
ATOM 1572 O O . ALA A 1 203 ? -15.276 11.084 13.780 1.00 86.25 203 ALA A O 1
ATOM 1573 N N . ARG A 1 204 ? -13.064 10.715 13.985 1.00 87.44 204 ARG A N 1
ATOM 1574 C CA . ARG A 1 204 ? -12.809 10.455 12.574 1.00 87.44 204 ARG A CA 1
ATOM 1575 C C . ARG A 1 204 ? -12.402 9.012 12.339 1.00 87.44 204 ARG A C 1
A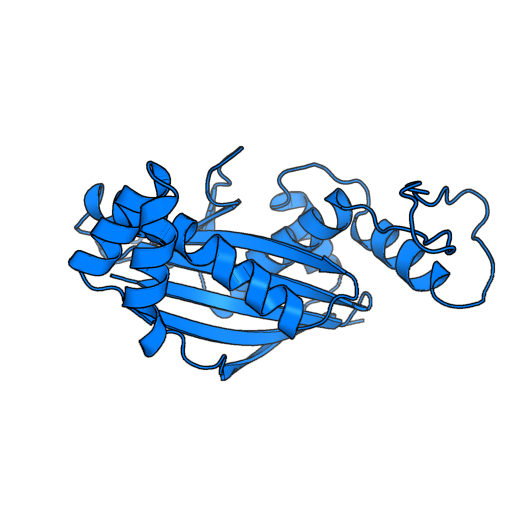TOM 1577 O O . ARG A 1 204 ? -11.532 8.491 13.024 1.00 87.44 204 ARG A O 1
ATOM 1584 N N . ALA A 1 205 ? -12.992 8.378 11.332 1.00 91.69 205 ALA A N 1
ATOM 1585 C CA . ALA A 1 205 ? -12.633 7.013 10.972 1.00 91.69 205 ALA A CA 1
ATOM 1586 C C . ALA A 1 205 ? -11.225 6.954 10.354 1.00 91.69 205 ALA A C 1
ATOM 1588 O O . ALA A 1 205 ? -10.960 7.592 9.328 1.00 91.69 205 ALA A O 1
ATOM 1589 N N . MET A 1 206 ? -10.352 6.151 10.962 1.00 94.62 206 MET A N 1
ATOM 1590 C CA . MET A 1 206 ? -9.010 5.863 10.457 1.00 94.62 206 MET A CA 1
ATOM 1591 C C . MET A 1 206 ? -8.994 4.544 9.688 1.00 94.62 206 MET A C 1
ATOM 1593 O O . MET A 1 206 ? -9.523 3.532 10.150 1.00 94.62 206 MET A O 1
ATOM 1597 N N . VAL A 1 207 ? -8.357 4.552 8.520 1.00 96.75 207 VAL A N 1
ATOM 1598 C CA . VAL A 1 207 ? -8.161 3.364 7.687 1.00 96.75 207 VAL A CA 1
ATOM 1599 C C . VAL A 1 207 ? -6.679 3.224 7.374 1.00 96.75 207 VAL A C 1
ATOM 1601 O O . VAL A 1 207 ? -6.106 4.039 6.652 1.00 96.75 207 VAL A O 1
ATOM 1604 N N . GLY A 1 208 ? -6.053 2.176 7.897 1.00 97.38 208 GLY A N 1
ATOM 1605 C CA . GLY A 1 208 ? -4.723 1.772 7.458 1.00 97.38 208 GLY A CA 1
ATOM 1606 C C . GLY A 1 208 ? -4.823 1.057 6.118 1.00 97.38 208 GLY A C 1
ATOM 1607 O O . GLY A 1 208 ? -5.649 0.163 5.976 1.00 97.38 208 GLY A O 1
ATOM 1608 N N . VAL A 1 209 ? -3.986 1.398 5.144 1.00 97.75 209 VAL A N 1
ATOM 1609 C CA . VAL A 1 209 ? -3.911 0.704 3.854 1.00 97.75 209 VAL A CA 1
ATOM 1610 C C . VAL A 1 209 ? -2.484 0.223 3.605 1.00 97.75 209 VAL A C 1
ATOM 1612 O O . VAL A 1 209 ? -1.596 1.026 3.351 1.00 97.75 209 VAL A O 1
ATOM 1615 N N . LEU A 1 210 ? -2.255 -1.089 3.646 1.00 97.38 210 LEU A N 1
ATOM 1616 C CA . LEU A 1 210 ? -0.978 -1.687 3.259 1.00 97.38 210 LEU A CA 1
ATOM 1617 C C . LEU A 1 210 ? -1.058 -2.114 1.796 1.00 97.38 210 LEU A C 1
ATOM 1619 O O . LEU A 1 210 ? -1.926 -2.912 1.442 1.00 97.38 210 LEU A O 1
ATOM 1623 N N . VAL A 1 211 ? -0.163 -1.607 0.954 1.00 98.00 211 VAL A N 1
ATOM 1624 C CA . VAL A 1 211 ? -0.146 -1.881 -0.487 1.00 98.00 211 VAL A CA 1
ATOM 1625 C C . VAL A 1 211 ? 1.138 -2.610 -0.862 1.00 9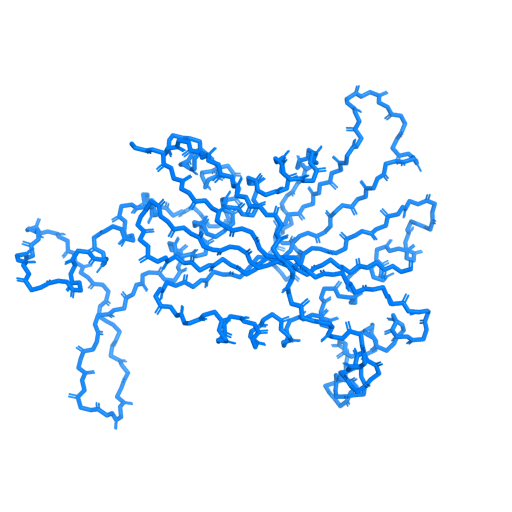8.00 211 VAL A C 1
ATOM 1627 O O . VAL A 1 211 ? 2.223 -2.043 -0.813 1.00 98.00 211 VAL A O 1
ATOM 1630 N N . GLY A 1 212 ? 1.029 -3.865 -1.287 1.00 97.75 212 GLY A N 1
ATOM 1631 C CA . GLY A 1 212 ? 2.132 -4.609 -1.891 1.00 97.75 212 GLY A CA 1
ATOM 1632 C C . GLY A 1 212 ? 2.080 -4.528 -3.407 1.00 97.75 212 GLY A C 1
ATOM 1633 O O . GLY A 1 212 ? 1.161 -5.071 -4.012 1.00 97.75 212 GLY A O 1
ATOM 1634 N N . VAL A 1 213 ? 3.065 -3.886 -4.027 1.00 97.94 213 VAL A N 1
ATOM 1635 C CA . VAL A 1 213 ? 3.179 -3.720 -5.479 1.00 97.94 213 VAL A CA 1
ATOM 1636 C C . VAL A 1 213 ? 4.206 -4.697 -6.038 1.00 97.94 213 VAL A C 1
ATOM 1638 O O . VAL A 1 213 ? 5.369 -4.708 -5.631 1.00 97.94 213 VAL A O 1
ATOM 1641 N N . ILE A 1 214 ? 3.779 -5.492 -7.012 1.00 96.81 214 ILE A N 1
ATOM 1642 C CA . ILE A 1 214 ? 4.615 -6.427 -7.760 1.00 96.81 214 ILE A CA 1
ATOM 1643 C C . ILE A 1 214 ? 4.713 -5.932 -9.197 1.00 96.81 214 ILE A C 1
ATOM 1645 O O . ILE A 1 214 ? 3.706 -5.785 -9.891 1.00 96.81 214 ILE A O 1
ATOM 1649 N N . ILE A 1 215 ? 5.943 -5.689 -9.632 1.00 95.12 215 ILE A N 1
ATOM 1650 C CA . ILE A 1 215 ? 6.274 -5.246 -10.982 1.00 95.12 215 ILE A CA 1
ATOM 1651 C C . ILE A 1 215 ? 6.624 -6.485 -11.807 1.00 95.12 215 ILE A C 1
ATOM 1653 O O . ILE A 1 215 ? 7.679 -7.090 -11.593 1.00 95.12 215 ILE A O 1
ATOM 1657 N N . HIS A 1 216 ? 5.733 -6.878 -12.721 1.00 91.62 216 HIS A N 1
ATOM 1658 C CA . HIS A 1 216 ? 5.955 -8.023 -13.617 1.00 91.62 216 HIS A CA 1
ATOM 1659 C C . HIS A 1 216 ? 6.673 -7.580 -14.884 1.00 91.62 216 HIS A C 1
ATOM 1661 O O . HIS A 1 216 ? 7.680 -8.156 -15.289 1.00 91.62 216 HIS A O 1
ATOM 1667 N N . THR A 1 217 ? 6.144 -6.523 -15.492 1.00 88.38 217 THR A N 1
ATOM 1668 C CA . THR A 1 217 ? 6.697 -5.840 -16.658 1.00 88.38 217 THR A CA 1
ATOM 1669 C C . THR A 1 217 ? 6.520 -4.333 -16.475 1.00 88.38 217 THR A C 1
ATOM 1671 O O . THR A 1 217 ? 5.893 -3.878 -15.521 1.00 88.38 217 THR A O 1
ATOM 1674 N N . VAL A 1 218 ? 7.070 -3.532 -17.389 1.00 86.25 218 VAL A N 1
ATOM 1675 C CA . VAL A 1 218 ? 6.938 -2.062 -17.339 1.00 86.25 218 VAL A CA 1
ATOM 1676 C C . VAL A 1 218 ? 5.498 -1.563 -17.500 1.00 86.25 218 VAL A C 1
ATOM 1678 O O . VAL A 1 218 ? 5.200 -0.426 -17.155 1.00 86.25 218 VAL A O 1
ATOM 1681 N N . ASP A 1 219 ? 4.623 -2.406 -18.037 1.00 91.50 219 ASP A N 1
ATOM 1682 C CA . ASP A 1 219 ? 3.230 -2.127 -18.372 1.00 91.50 219 ASP A CA 1
ATOM 1683 C C . ASP A 1 219 ? 2.229 -2.983 -17.583 1.00 91.50 219 ASP A C 1
ATOM 1685 O O . ASP A 1 219 ? 1.025 -2.790 -17.739 1.00 91.50 219 ASP A O 1
ATOM 1689 N N . ARG A 1 220 ? 2.689 -3.906 -16.724 1.00 94.75 220 ARG A N 1
ATOM 1690 C CA . ARG A 1 220 ? 1.812 -4.783 -15.935 1.00 94.75 220 ARG A CA 1
ATOM 1691 C C . ARG A 1 220 ? 2.281 -4.905 -14.493 1.00 94.75 220 ARG A C 1
ATOM 1693 O O . ARG A 1 220 ? 3.371 -5.404 -14.201 1.00 94.75 220 ARG A O 1
ATOM 1700 N N . PHE A 1 221 ? 1.392 -4.509 -13.594 1.00 96.56 221 PHE A N 1
ATOM 1701 C CA . PHE A 1 221 ? 1.595 -4.492 -12.155 1.00 96.56 221 PHE A CA 1
ATOM 1702 C C . PHE A 1 221 ? 0.478 -5.266 -11.456 1.00 96.56 221 PHE A C 1
ATOM 1704 O O . PHE A 1 221 ? -0.673 -5.268 -11.898 1.00 96.56 221 PHE A O 1
ATOM 1711 N N . SER A 1 222 ? 0.801 -5.883 -10.325 1.00 97.44 222 SER A N 1
ATOM 1712 C CA . SER A 1 222 ? -0.198 -6.365 -9.368 1.00 97.44 222 SER A CA 1
ATOM 1713 C C . SER A 1 222 ? -0.074 -5.573 -8.076 1.00 97.44 222 SER A C 1
ATOM 1715 O O . SER A 1 222 ? 1.035 -5.381 -7.585 1.00 97.44 222 SER A O 1
ATOM 1717 N N . ALA A 1 223 ? -1.197 -5.134 -7.519 1.00 97.81 223 ALA A N 1
ATOM 1718 C CA . ALA A 1 223 ? -1.260 -4.498 -6.214 1.00 97.81 223 ALA A CA 1
ATOM 1719 C C . ALA A 1 223 ? -2.152 -5.321 -5.282 1.00 97.81 223 ALA A C 1
ATOM 1721 O O . ALA A 1 223 ? -3.312 -5.598 -5.584 1.00 97.81 223 ALA A O 1
ATOM 1722 N N . LEU A 1 224 ? -1.589 -5.705 -4.145 1.00 97.62 224 LEU A N 1
ATOM 1723 C CA . LEU A 1 224 ? -2.263 -6.415 -3.070 1.00 97.62 224 LEU A CA 1
ATOM 1724 C C . LEU A 1 224 ? -2.546 -5.419 -1.949 1.00 97.62 224 LEU A C 1
ATOM 1726 O O . LEU A 1 224 ? -1.616 -4.810 -1.427 1.00 97.62 224 LEU A O 1
ATOM 1730 N N . LEU A 1 225 ? -3.808 -5.247 -1.579 1.00 97.31 225 LEU A N 1
ATOM 1731 C CA . LEU A 1 225 ? -4.237 -4.278 -0.579 1.00 97.31 225 LEU A CA 1
ATOM 1732 C C . LEU A 1 225 ? -4.717 -4.978 0.688 1.00 97.31 225 LEU A C 1
ATOM 1734 O O . LEU A 1 225 ? -5.568 -5.864 0.618 1.00 97.31 225 LEU A O 1
ATOM 1738 N N . ILE A 1 226 ? -4.230 -4.543 1.846 1.00 96.81 226 ILE A N 1
ATOM 1739 C CA . ILE A 1 226 ? -4.820 -4.882 3.142 1.00 96.81 226 ILE A CA 1
ATOM 1740 C C . ILE A 1 226 ? -5.328 -3.601 3.780 1.00 96.81 226 ILE A C 1
ATOM 1742 O O . ILE A 1 226 ? -4.550 -2.695 4.067 1.00 96.81 226 ILE A O 1
ATOM 1746 N N . GLU A 1 227 ? -6.625 -3.548 4.038 1.00 96.31 227 GLU A N 1
ATOM 1747 C CA . GLU A 1 227 ? -7.237 -2.452 4.776 1.00 96.31 227 GLU A CA 1
ATOM 1748 C C . GLU A 1 227 ? -7.450 -2.832 6.224 1.00 96.31 227 GLU A C 1
ATOM 1750 O O . GLU A 1 227 ? -8.104 -3.829 6.512 1.00 96.31 227 GLU A O 1
ATOM 1755 N N . VAL A 1 228 ? -6.912 -2.023 7.125 1.00 96.25 228 VAL A N 1
ATOM 1756 C CA . VAL A 1 228 ? -7.052 -2.182 8.564 1.00 96.25 228 VAL A CA 1
ATOM 1757 C C . VAL A 1 228 ? -8.029 -1.137 9.081 1.00 96.25 228 VAL A C 1
ATOM 1759 O O . VAL A 1 228 ? -7.807 0.063 8.918 1.00 96.25 228 VAL A O 1
ATOM 1762 N N . THR A 1 229 ? -9.102 -1.597 9.717 1.00 95.06 229 THR A N 1
ATOM 1763 C CA . THR A 1 229 ? -10.114 -0.751 10.369 1.00 95.06 229 THR A CA 1
ATOM 1764 C C . THR A 1 229 ? -10.339 -1.210 11.809 1.00 95.06 229 THR A C 1
ATOM 1766 O O . THR A 1 229 ? -9.938 -2.317 12.174 1.00 95.06 229 THR A O 1
ATOM 1769 N N . LEU A 1 230 ? -10.970 -0.367 12.626 1.00 90.00 230 LEU A N 1
ATOM 1770 C CA . LEU A 1 230 ? -11.190 -0.567 14.067 1.00 90.00 230 LEU A CA 1
ATOM 1771 C C . LEU A 1 230 ? -12.683 -0.616 14.417 1.00 90.00 230 LEU A C 1
ATOM 1773 O O . LEU A 1 230 ? -13.492 -0.149 13.582 1.00 90.00 230 LEU A O 1
#

Foldseek 3Di:
DKFKEWEWEAEQEDDPVLLVLLQVCVVPVVSLVVSCVVCVVRPDDTHGPGMDIDDPVLLVVLLCVQQQDDDPPLLVQLQLLVVVVDPDDDDPPDDFDFDDDDDPPDRDGDGDQSSQRSSQRSVQVVCCCPVVVWDWDDADHPPFQRTKTWNDDVPDDRLEIEIEREHTAGDEPDDPVVLSVVCSSCVSVLSNVQSVVCVVPVSHWYKYWYWYWYDDDSRYIYIYIYIYGD

Sequence (230 aa):
MPIEITLERRQLQLTRTEAALAKAATSRQALCRQFDRAIAAKQALFEPAGSLQVDEATLRWSIHRYSEQLVPDATAQIKGFLALQRPLYFEPGFAPLYYFTHKSGGQGLSVSKSAVAAVAEGIGAIVMQRLFKARILCRPYHDYPDMLGTDASAGSQLTTSKLYLMEVKGTCMRSISEMRQTLAEEVFRLAAYTAAAQDLDPARAMVGVLVGVIIHTVDRFSALLIEVTL

Radius of gyration: 18.71 Å; chains: 1; bounding box: 45×43×48 Å

pLDDT: mean 86.01, std 13.85, range [39.31, 98.0]

Secondary structure (DSSP, 8-state):
-PEEEEEEEEEEE--HHHHHHHHHHTT-HHHHHHHHHHHGGG-PPPEEEEEEEE-HHHHHHHHHHH-SS--TTHHHHHHHHHHHTSS--PPTT---------SSS-------HHHHHHHHHHHHHHHHHHTS-PEEEE---SSS-SEEEE-PPTTS-TTSS-EEEEEEEEEES--HHHHHHHHHHHHHHHHHHHHHHHHH-TTS-EEEEEEEEEEEETTEEEEEEEEEE-